Protein AF-A0A9N8WHH9-F1 (afdb_monomer)

Radius of gyration: 29.42 Å; Cα contacts (8 Å, |Δi|>4): 130; chains: 1; bounding box: 58×63×74 Å

Sequence (243 aa):
MDSSSSKRSYTIVFKLDIILYAENTSNYKALLFYKVAQKCIQKWKKQKNKFEAIRNDQSININQVHALSGRGRKAKYPELEEKLLAYVQNKQQEKNTVTTSMIERKAKEFGKNLNLEDTKFSRSWVEHFKKQHKLVEHTRTQVTQKLPEDMPLVIKDFLKILYKKTVNIEKKFILSFDETLMCLGYTASGDKLLPTMKSTYIPRVIQAMTNVFFKNKGVIFVDRYHSHVRDDVVKAFNMKGLD

Secondary structure (DSSP, 8-state):
-----------HHHHHHHHHHHHHS-HHHHHHHHT--HHHHHHHHHTHHHHHHHHT-TTS-GGG--S-TT-SPPPSSHHHHHHHHHHHHHHHHTT----HHHHHHHHHHHHHHTT-TT----HHHHHHHHHHTT---------PPPPPTTHHHHHHHHHHHHHHHHTTS-GGG-------PPEEEEEEETTEEEEEEE-SS-SSSGGG-SSS---S-PPPP--SS-----HHHHHHTTSS---

Foldseek 3Di:
DDDPPDPDFDFLVRLLVLLVVCVVPNLVVSCVVVVDDSVVNVVSNVCVVQSVVQVPDPVDPRRPHRDGPPPDDDDPCVVLLVVLVVVVVVCVVVVHQDDLVNSQVSSCVSCVVVVNNVDRCDSVVSVVSCVVVVPDRDDPDPDDPDDPPCVVVVVVVVVVVVCVVCVPPDPVLDDDDDDFDWDFDWDD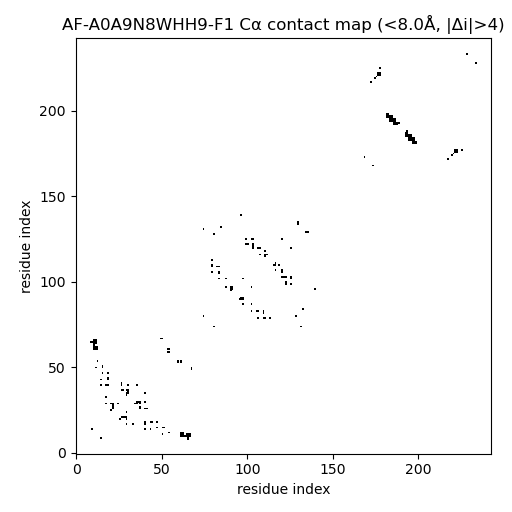DDPDTDTDTDGPDDDDDPVPPPDDDDDDDRDDDDDPDDDDDDVVNVVVVPPPDDD

Mean predicted aligned error: 17.47 Å

Nearest PDB structures (foldseek):
  1hlv-assembly1_A  TM=5.422E-01  e=1.003E-04  Homo sapiens

Structure (mmCIF, N/CA/C/O backbone):
data_AF-A0A9N8WHH9-F1
#
_entry.id   AF-A0A9N8WHH9-F1
#
loop_
_atom_site.group_PDB
_atom_site.id
_atom_site.type_symbol
_atom_site.label_atom_id
_atom_site.label_alt_id
_atom_site.label_comp_id
_atom_site.label_asym_id
_atom_site.label_entity_id
_atom_site.label_seq_id
_atom_site.pdbx_PDB_ins_code
_atom_site.Cartn_x
_atom_site.Cartn_y
_atom_site.Cartn_z
_atom_site.occupancy
_atom_site.B_iso_or_equiv
_atom_site.auth_seq_id
_atom_site.auth_comp_id
_atom_site.auth_asym_id
_atom_site.auth_atom_id
_atom_site.pdbx_PDB_model_num
ATOM 1 N N . MET A 1 1 ? -14.891 -23.814 27.646 1.00 34.59 1 MET A N 1
ATOM 2 C CA . MET A 1 1 ? -15.671 -23.561 26.419 1.00 34.59 1 MET A CA 1
ATOM 3 C C . MET A 1 1 ? -14.880 -22.617 25.541 1.00 34.59 1 MET A C 1
ATOM 5 O O . MET A 1 1 ? -14.373 -21.616 26.036 1.00 34.59 1 MET A O 1
ATOM 9 N N . ASP A 1 2 ? -14.683 -23.030 24.298 1.00 42.72 2 ASP A N 1
ATOM 10 C CA . ASP A 1 2 ? -13.685 -22.529 23.360 1.00 42.72 2 ASP A CA 1
ATOM 11 C C . ASP A 1 2 ? -13.753 -21.028 23.077 1.00 42.72 2 ASP A C 1
ATOM 13 O O . ASP A 1 2 ? -14.812 -20.484 22.781 1.00 42.72 2 ASP A O 1
ATOM 17 N N . SER A 1 3 ? -12.588 -20.380 23.015 1.00 47.06 3 SER A N 1
ATOM 18 C CA . SER A 1 3 ? -12.271 -19.597 21.818 1.00 47.06 3 SER A CA 1
ATOM 19 C C . SER A 1 3 ? -10.764 -19.375 21.735 1.00 47.06 3 SER A C 1
ATOM 21 O O . SER A 1 3 ? -10.171 -18.676 22.559 1.00 47.06 3 SER A O 1
ATOM 23 N N . SER A 1 4 ? -10.127 -19.930 20.707 1.00 52.44 4 SER A N 1
ATOM 24 C CA . SER A 1 4 ? -8.889 -19.344 20.212 1.00 52.44 4 SER A CA 1
ATOM 25 C C . SER A 1 4 ? -9.237 -17.915 19.774 1.00 52.44 4 SER A C 1
ATOM 27 O O . SER A 1 4 ? -10.011 -17.681 18.846 1.00 52.44 4 SER A O 1
ATOM 29 N N . SER A 1 5 ? -8.767 -16.926 20.536 1.00 58.22 5 SER A N 1
ATOM 30 C CA . SER A 1 5 ? -9.096 -15.512 20.330 1.00 58.22 5 SER A CA 1
ATOM 31 C C . SER A 1 5 ? -8.428 -14.996 19.047 1.00 58.22 5 SER A C 1
ATOM 33 O O . SER A 1 5 ? -7.402 -14.307 19.084 1.00 58.22 5 SER A O 1
ATOM 35 N N . SER A 1 6 ? -9.018 -15.301 17.892 1.00 64.94 6 SER A N 1
ATOM 36 C CA . SER A 1 6 ? -8.701 -14.636 16.633 1.00 64.94 6 SER A CA 1
ATOM 37 C C . SER A 1 6 ? -8.996 -13.143 16.781 1.00 64.94 6 SER A C 1
ATOM 39 O O . SER A 1 6 ? -10.127 -12.721 17.041 1.00 64.94 6 SER A O 1
ATOM 41 N N . LYS A 1 7 ? -7.952 -12.316 16.668 1.00 71.94 7 LYS A N 1
ATOM 42 C CA . LYS A 1 7 ? -8.088 -10.858 16.736 1.00 71.94 7 LYS A CA 1
ATOM 43 C C . LYS A 1 7 ? -8.874 -10.388 15.509 1.00 71.94 7 LYS A C 1
ATOM 45 O O . LYS A 1 7 ? -8.338 -10.375 14.406 1.00 71.94 7 LYS A O 1
ATOM 50 N N . ARG A 1 8 ? -10.121 -9.950 15.711 1.00 83.88 8 ARG A N 1
ATOM 51 C CA . ARG A 1 8 ? -10.958 -9.370 14.647 1.00 83.88 8 ARG A CA 1
ATOM 52 C C . ARG A 1 8 ? -10.351 -8.062 14.125 1.00 83.88 8 ARG A C 1
ATOM 54 O O . ARG A 1 8 ? -9.964 -7.189 14.909 1.00 83.88 8 ARG A O 1
ATOM 61 N N . SER A 1 9 ? -10.280 -7.917 12.804 1.00 86.25 9 SER A N 1
ATOM 6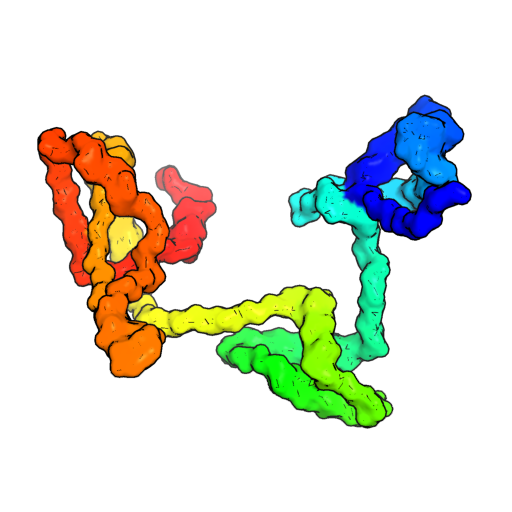2 C CA . SER A 1 9 ? -9.967 -6.659 12.125 1.00 86.25 9 SER A CA 1
ATOM 63 C C . SER A 1 9 ? -11.267 -5.968 11.703 1.00 86.25 9 SER A C 1
ATOM 65 O O . SER A 1 9 ? -12.222 -6.613 11.288 1.00 86.25 9 SER A O 1
ATOM 67 N N . TYR A 1 10 ? -11.309 -4.640 11.809 1.00 92.50 10 TYR A N 1
ATOM 68 C CA . TYR A 1 10 ? -12.490 -3.834 11.482 1.00 92.50 10 TYR A CA 1
ATOM 69 C C . TYR A 1 10 ? -12.105 -2.756 10.473 1.00 92.50 10 TYR A C 1
ATOM 71 O O . TYR A 1 10 ? -11.031 -2.154 10.617 1.00 92.50 10 TYR A O 1
ATOM 79 N N . THR A 1 11 ? -12.955 -2.523 9.474 1.00 94.12 11 THR A N 1
ATOM 80 C CA . THR A 1 11 ? -12.764 -1.466 8.470 1.00 94.12 11 THR A CA 1
ATOM 81 C C . THR A 1 11 ? -12.859 -0.085 9.117 1.00 94.12 11 THR A C 1
ATOM 83 O O . THR A 1 11 ? -13.404 0.068 10.212 1.00 94.12 11 THR A O 1
ATOM 86 N N . ILE A 1 12 ? -12.271 0.934 8.492 1.00 93.44 12 ILE A N 1
ATOM 87 C CA . ILE A 1 12 ? -12.332 2.309 9.000 1.00 93.44 12 ILE A CA 1
ATOM 88 C C . ILE A 1 12 ? -13.767 2.838 8.955 1.00 93.44 12 ILE A C 1
ATOM 90 O O . ILE A 1 12 ? -14.186 3.439 9.939 1.00 93.44 12 ILE A O 1
ATOM 94 N N . VAL A 1 13 ? -14.531 2.542 7.895 1.00 94.62 13 VAL A N 1
ATOM 95 C CA . VAL A 1 13 ? -15.957 2.914 7.794 1.00 94.62 13 VAL A CA 1
ATOM 96 C C . VAL A 1 13 ? -16.744 2.384 8.989 1.00 94.62 13 VAL A C 1
ATOM 98 O O . VAL A 1 13 ? -17.332 3.159 9.731 1.00 94.62 13 VAL A O 1
ATOM 101 N N . PHE A 1 14 ? -16.623 1.085 9.276 1.00 95.31 14 PHE A N 1
ATOM 102 C CA . PHE A 1 14 ? -17.302 0.467 10.415 1.00 95.31 14 PHE A CA 1
ATOM 103 C C . PHE A 1 14 ? -16.919 1.111 11.756 1.00 95.31 14 PHE A C 1
ATOM 105 O O . PHE A 1 14 ? -17.750 1.274 12.645 1.00 95.31 14 PHE A O 1
ATOM 112 N N . LYS A 1 15 ? -15.651 1.506 11.926 1.00 95.19 15 LYS A N 1
ATOM 113 C CA . LYS A 1 15 ? -15.222 2.225 13.136 1.00 95.19 15 LYS A CA 1
ATOM 114 C C . LYS A 1 15 ? -15.840 3.617 13.222 1.00 95.19 15 LYS A C 1
ATOM 116 O O . LYS A 1 15 ? -16.172 4.024 14.330 1.00 95.19 15 LYS A O 1
ATOM 121 N N . LEU A 1 16 ? -15.963 4.335 12.104 1.00 95.88 16 LEU A N 1
ATOM 122 C CA . LEU A 1 16 ? -16.607 5.649 12.051 1.00 95.88 16 LEU A CA 1
ATOM 123 C C . LEU A 1 16 ? -18.097 5.547 12.394 1.00 95.88 16 LEU A C 1
ATOM 125 O O . LEU A 1 16 ? -18.560 6.321 13.227 1.00 95.88 16 LEU A O 1
ATOM 129 N N . ASP A 1 17 ? -18.803 4.542 11.875 1.00 95.88 17 ASP A N 1
ATOM 130 C CA . ASP A 1 17 ? -20.218 4.298 12.196 1.00 95.88 17 ASP A CA 1
ATOM 131 C C . ASP A 1 17 ? -20.422 4.021 13.692 1.00 95.88 17 ASP A C 1
ATOM 133 O O . ASP A 1 17 ? -21.310 4.586 14.337 1.00 95.88 17 ASP A O 1
ATOM 137 N N . ILE A 1 18 ? -19.542 3.207 14.287 1.00 96.31 18 ILE A N 1
ATOM 138 C CA . ILE A 1 18 ? -19.547 2.955 15.734 1.00 96.31 18 ILE A CA 1
ATOM 139 C C . ILE A 1 18 ? -19.281 4.237 16.522 1.00 96.31 18 ILE A C 1
ATOM 141 O O . ILE A 1 18 ? -19.925 4.462 17.548 1.00 96.31 18 ILE A O 1
ATOM 145 N N . ILE A 1 19 ? -18.317 5.055 16.086 1.00 96.19 19 ILE A N 1
ATOM 146 C CA . ILE A 1 19 ? -18.003 6.329 16.742 1.00 96.19 19 ILE A CA 1
ATOM 147 C C . ILE A 1 19 ? -19.226 7.246 16.701 1.00 96.19 19 ILE A C 1
ATOM 149 O O . ILE A 1 19 ? -19.605 7.756 17.753 1.00 96.19 19 ILE A O 1
ATOM 153 N N . LEU A 1 20 ? -19.866 7.395 15.538 1.00 96.62 20 LEU A N 1
ATOM 154 C CA . LEU A 1 20 ? -21.066 8.211 15.357 1.00 96.62 20 LEU A CA 1
ATOM 155 C C . LEU A 1 20 ? -22.204 7.738 16.272 1.00 96.62 20 LEU A C 1
ATOM 157 O O . LEU A 1 20 ? -22.787 8.526 17.014 1.00 96.62 20 LEU A O 1
ATOM 161 N N . TYR A 1 21 ? -22.468 6.429 16.305 1.00 96.94 21 TYR A N 1
ATOM 162 C CA . TYR A 1 21 ? -23.480 5.858 17.194 1.00 96.94 21 TYR A CA 1
ATOM 163 C C . TYR A 1 21 ? -23.150 6.077 18.680 1.00 96.94 21 TYR A C 1
ATOM 165 O O . TYR A 1 21 ? -24.033 6.393 19.480 1.00 96.94 21 TYR A O 1
ATOM 173 N N . ALA A 1 22 ? -21.880 5.930 19.069 1.00 95.56 22 ALA A N 1
ATOM 174 C CA . ALA A 1 22 ? -21.426 6.133 20.444 1.00 95.56 22 ALA A CA 1
ATOM 175 C C . ALA A 1 22 ? -21.440 7.608 20.878 1.00 95.56 22 ALA A C 1
ATOM 177 O O . ALA A 1 22 ? -21.529 7.877 22.075 1.00 95.56 22 ALA A O 1
ATOM 178 N N . GLU A 1 23 ? -21.307 8.549 19.941 1.00 94.75 23 GLU A N 1
ATOM 179 C CA . GLU A 1 23 ? -21.456 9.991 20.177 1.00 94.75 23 GLU A CA 1
ATOM 180 C C . GLU A 1 23 ? -22.922 10.389 20.362 1.00 94.75 23 GLU A C 1
ATOM 182 O O . GLU A 1 23 ? -23.213 11.168 21.262 1.00 94.75 23 GLU A O 1
ATOM 187 N N . ASN A 1 24 ? -23.839 9.788 19.598 1.00 95.44 24 ASN A N 1
ATOM 188 C CA . ASN A 1 24 ? -25.279 10.045 19.716 1.00 95.44 24 ASN A CA 1
ATOM 189 C C . ASN A 1 24 ? -25.928 9.372 20.934 1.00 95.44 24 ASN A C 1
ATOM 191 O O . ASN A 1 24 ? -26.996 9.782 21.379 1.00 95.44 24 ASN A O 1
ATOM 195 N N . THR A 1 25 ? -25.328 8.295 21.449 1.00 94.50 25 THR A N 1
ATOM 196 C CA . THR A 1 25 ? -25.899 7.507 22.548 1.00 94.50 25 THR A CA 1
ATOM 197 C C . THR A 1 25 ? -24.935 7.406 23.732 1.00 94.50 25 THR A C 1
ATOM 199 O O . THR A 1 25 ? -24.877 8.284 24.583 1.00 94.50 25 THR A O 1
ATOM 202 N N . SER A 1 26 ? -24.201 6.301 23.841 1.00 94.38 26 SER A N 1
ATOM 203 C CA . SER A 1 26 ? -23.178 6.058 24.852 1.00 94.38 26 SER A CA 1
ATOM 204 C C . SER A 1 26 ? -22.258 4.933 24.387 1.00 94.38 26 SER A C 1
ATOM 206 O O . SER A 1 26 ? -22.670 4.016 23.672 1.00 94.38 26 SER A O 1
ATOM 208 N N . ASN A 1 27 ? -21.016 4.942 24.872 1.00 92.50 27 ASN A N 1
ATOM 209 C CA . ASN A 1 27 ? -20.037 3.889 24.599 1.00 92.50 27 ASN A CA 1
ATOM 210 C C . ASN A 1 27 ? -20.534 2.495 25.027 1.00 92.50 27 ASN A C 1
ATOM 212 O O . ASN A 1 27 ? -20.193 1.502 24.388 1.00 92.50 27 ASN A O 1
ATOM 216 N N . TYR A 1 28 ? -21.322 2.411 26.106 1.00 93.94 28 TYR A 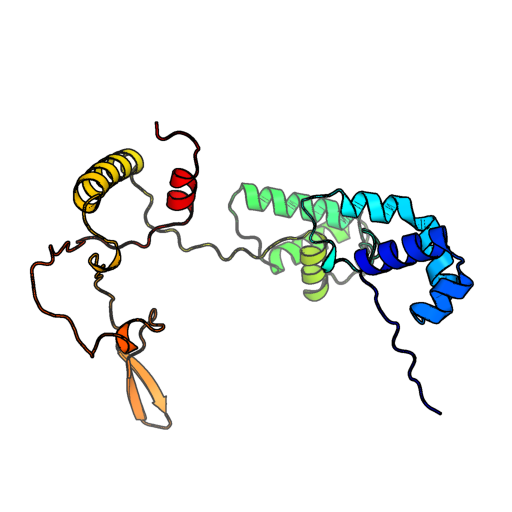N 1
ATOM 217 C CA . TYR A 1 28 ? -21.867 1.140 26.590 1.00 93.94 28 TYR A CA 1
ATOM 218 C C . TYR A 1 28 ? -22.968 0.606 25.662 1.00 93.94 28 TYR A C 1
ATOM 220 O O . TYR A 1 28 ? -22.942 -0.560 25.276 1.00 93.94 28 TYR A O 1
ATOM 228 N N . LYS A 1 29 ? -23.880 1.477 25.210 1.00 95.00 29 LYS A N 1
ATOM 229 C CA . LYS A 1 29 ? -24.908 1.113 24.221 1.00 95.00 29 LYS A CA 1
ATOM 230 C C . LYS A 1 29 ? -24.277 0.658 22.902 1.00 95.00 29 LYS A C 1
ATOM 232 O O . LYS A 1 29 ? -24.728 -0.319 22.313 1.00 95.00 29 LYS A O 1
ATOM 237 N N . ALA A 1 30 ? -23.204 1.321 22.468 1.00 94.44 30 ALA A N 1
ATOM 238 C CA . ALA A 1 30 ? -22.445 0.933 21.280 1.00 94.44 30 ALA A CA 1
ATOM 239 C C . ALA A 1 30 ? -21.792 -0.452 21.422 1.00 94.44 30 ALA A C 1
ATOM 241 O O . ALA A 1 30 ? -21.808 -1.235 20.474 1.00 94.44 30 ALA A O 1
ATOM 242 N N . LEU A 1 31 ? -21.267 -0.784 22.607 1.00 94.31 31 LEU A N 1
ATOM 243 C CA . LEU A 1 31 ? -20.755 -2.126 22.902 1.00 94.31 31 LEU A CA 1
ATOM 244 C C . LEU A 1 31 ? -21.843 -3.188 22.746 1.00 94.31 31 LEU A C 1
ATOM 246 O O . LEU A 1 31 ? -21.590 -4.204 22.104 1.00 94.31 31 LEU A O 1
ATOM 250 N N . LEU A 1 32 ? -23.029 -2.959 23.318 1.00 94.56 32 LEU A N 1
ATOM 251 C CA . LEU A 1 32 ? -24.126 -3.929 23.268 1.00 94.56 32 LEU A CA 1
ATOM 252 C C . LEU A 1 32 ? -24.627 -4.140 21.834 1.00 94.56 32 LEU A C 1
ATOM 254 O O . LEU A 1 32 ? -24.811 -5.279 21.414 1.00 94.56 32 LEU A O 1
ATOM 258 N N . PHE A 1 33 ? -24.785 -3.052 21.075 1.00 94.25 33 PHE A N 1
ATOM 259 C CA . PHE A 1 33 ? -25.295 -3.098 19.705 1.00 94.25 33 PHE A CA 1
ATOM 260 C C . PHE A 1 33 ? -24.297 -3.738 18.728 1.00 94.25 33 PHE A C 1
ATOM 262 O O . PHE A 1 33 ? -24.626 -4.697 18.034 1.00 94.25 33 PHE A O 1
ATOM 269 N N . TYR A 1 34 ? -23.050 -3.254 18.705 1.00 92.62 34 TYR A N 1
ATOM 270 C CA . TYR A 1 34 ? -22.037 -3.705 17.742 1.00 92.62 34 TYR A CA 1
ATOM 271 C C . TYR A 1 34 ? -21.228 -4.920 18.208 1.00 92.62 34 TYR A C 1
ATOM 273 O O . TYR A 1 34 ? -20.423 -5.450 17.442 1.00 92.62 34 TYR A O 1
ATOM 281 N N . LYS A 1 35 ? -21.402 -5.364 19.460 1.00 93.75 35 LYS A N 1
ATOM 282 C CA . LYS A 1 35 ? -20.640 -6.468 20.074 1.00 93.75 35 LYS A CA 1
ATOM 283 C C . LYS A 1 35 ? -19.120 -6.248 20.003 1.00 93.75 35 LYS A C 1
ATOM 285 O O . LYS A 1 35 ? -18.343 -7.181 19.790 1.00 93.75 35 LYS A O 1
ATOM 290 N N . VAL A 1 36 ? -18.688 -4.997 20.182 1.00 92.62 36 VAL A N 1
ATOM 291 C CA . VAL A 1 36 ? -17.275 -4.586 20.209 1.00 92.62 36 VAL A CA 1
ATOM 292 C C . VAL A 1 36 ? -16.893 -4.147 21.619 1.00 92.62 36 VAL A C 1
ATOM 294 O O . VAL A 1 36 ? -17.614 -3.396 22.269 1.00 92.62 36 VAL A O 1
ATOM 297 N N . ALA A 1 37 ? -15.719 -4.575 22.090 1.00 92.19 37 ALA A N 1
ATOM 298 C CA . ALA A 1 37 ? -15.221 -4.202 23.409 1.00 92.19 37 ALA A CA 1
ATOM 299 C C . ALA A 1 37 ? -15.111 -2.674 23.573 1.00 92.19 37 ALA A C 1
ATOM 301 O O . ALA A 1 37 ? -14.537 -1.978 22.732 1.00 92.19 37 ALA A O 1
ATOM 302 N N . GLN A 1 38 ? -15.570 -2.156 24.712 1.00 92.31 38 GLN A N 1
ATOM 303 C CA . GLN A 1 38 ? -15.651 -0.718 24.993 1.00 92.31 38 GLN A CA 1
ATOM 304 C C . GLN A 1 38 ? -14.281 -0.031 24.892 1.00 92.31 38 GLN A C 1
ATOM 306 O O . GLN A 1 38 ? -14.179 1.089 24.394 1.00 92.31 38 GLN A O 1
ATOM 311 N N . LYS A 1 39 ? -13.206 -0.730 25.288 1.00 93.19 39 LYS A N 1
ATOM 312 C CA . LYS A 1 39 ? -11.819 -0.252 25.154 1.00 93.19 39 LYS A CA 1
ATOM 313 C C . LYS A 1 39 ? -11.438 0.041 23.695 1.00 93.19 39 LYS A C 1
ATOM 315 O O . LYS A 1 39 ? -10.713 1.001 23.434 1.00 93.19 39 LYS A O 1
ATOM 320 N N . CYS A 1 40 ? -11.927 -0.748 22.732 1.00 92.88 40 CYS A N 1
ATOM 321 C CA . CYS A 1 40 ? -11.708 -0.491 21.306 1.00 92.88 40 CYS A CA 1
ATOM 322 C C . CYS A 1 40 ? -12.433 0.780 20.861 1.00 92.88 40 CYS A C 1
ATOM 324 O O . CYS A 1 40 ? -11.812 1.626 20.225 1.00 92.88 40 CYS A O 1
ATOM 326 N N . ILE A 1 41 ? -13.696 0.940 21.266 1.00 94.44 41 ILE A N 1
ATOM 327 C CA . ILE A 1 41 ? -14.525 2.111 20.949 1.00 94.44 41 ILE A CA 1
ATOM 328 C C . ILE A 1 41 ? -13.861 3.388 21.477 1.00 94.44 41 ILE A C 1
ATOM 330 O O . ILE A 1 41 ? -13.626 4.324 20.717 1.00 94.44 41 ILE A O 1
ATOM 334 N N . GLN A 1 42 ? -13.447 3.402 22.748 1.00 94.69 42 GLN A N 1
ATOM 335 C CA . GLN A 1 42 ? -12.728 4.534 23.346 1.00 94.69 42 GLN A CA 1
ATOM 336 C C . GLN A 1 42 ? -11.433 4.866 22.593 1.00 94.69 42 GLN A C 1
ATOM 338 O O . GLN A 1 42 ? -11.150 6.033 22.318 1.00 94.69 42 GLN A O 1
ATOM 343 N N . LYS A 1 43 ? -10.642 3.847 22.229 1.00 94.38 43 LYS A N 1
ATOM 344 C CA . LYS A 1 43 ? -9.413 4.036 21.448 1.00 94.38 43 LYS A CA 1
ATOM 345 C C . LYS A 1 43 ? -9.703 4.623 20.066 1.00 94.38 43 LYS A C 1
ATOM 347 O O . LYS A 1 43 ? -8.961 5.493 19.620 1.00 94.38 43 LYS A O 1
ATOM 352 N N . TRP A 1 44 ? -10.753 4.160 19.395 1.00 95.12 44 TRP A N 1
ATOM 353 C CA . TRP A 1 44 ? -11.138 4.662 18.078 1.00 95.12 44 TRP A CA 1
ATOM 354 C C . TRP A 1 44 ? -11.670 6.090 18.140 1.00 95.12 44 TRP A C 1
ATOM 356 O O . TRP A 1 44 ? -11.271 6.886 17.298 1.00 95.12 44 TRP A O 1
ATOM 366 N N . LYS A 1 45 ? -12.430 6.461 19.179 1.00 95.06 45 LYS A N 1
ATOM 367 C CA . LYS A 1 45 ? -12.834 7.860 19.413 1.00 95.06 45 LYS A CA 1
ATOM 368 C C . LYS A 1 45 ? -11.626 8.797 19.500 1.00 95.06 45 LYS A C 1
ATOM 370 O O . LYS A 1 45 ? -11.608 9.825 18.835 1.00 95.06 45 LYS A O 1
ATOM 375 N N . LYS A 1 46 ? -10.558 8.407 20.211 1.00 94.75 46 LYS A N 1
ATOM 376 C CA . LYS A 1 46 ? -9.296 9.183 20.253 1.00 94.75 46 LYS A CA 1
ATOM 377 C C . LYS A 1 46 ? -8.612 9.317 18.884 1.00 94.75 46 LYS A C 1
ATOM 379 O O . LYS A 1 46 ? -7.794 10.206 18.687 1.00 94.75 46 LYS A O 1
ATOM 384 N N . GLN A 1 47 ? -8.900 8.411 17.951 1.00 93.81 47 GLN A N 1
ATOM 385 C CA . GLN A 1 47 ? -8.329 8.377 16.603 1.00 93.81 47 GLN A CA 1
ATOM 386 C C . GLN A 1 47 ? -9.287 8.923 15.530 1.00 93.81 47 GLN A C 1
ATOM 388 O O . GLN A 1 47 ? -8.925 8.876 14.355 1.00 93.81 47 GLN A O 1
ATOM 393 N N . LYS A 1 48 ? -10.457 9.464 15.910 1.00 94.38 48 LYS A N 1
ATOM 394 C CA . LYS A 1 48 ? -11.515 9.929 14.995 1.00 94.38 48 LYS A CA 1
ATOM 395 C C . LYS A 1 48 ? -10.978 10.831 13.884 1.00 94.38 48 LYS A C 1
ATOM 397 O O . LYS A 1 48 ? -11.162 10.517 12.716 1.00 94.38 48 LYS A O 1
ATOM 402 N N . ASN A 1 49 ? -10.204 11.857 14.238 1.00 93.69 49 ASN A N 1
ATOM 403 C CA . ASN A 1 49 ? -9.640 12.811 13.272 1.00 93.69 49 ASN A CA 1
ATOM 404 C C . ASN A 1 49 ? -8.789 12.124 12.189 1.00 93.69 49 ASN A C 1
ATOM 406 O O . ASN A 1 49 ? -8.815 12.521 11.030 1.00 93.69 49 ASN A O 1
ATOM 410 N N . LYS A 1 50 ? -8.058 11.058 12.545 1.00 93.19 50 LYS A N 1
ATOM 411 C CA . LYS A 1 50 ? -7.237 10.295 11.591 1.00 93.19 50 LYS A CA 1
ATOM 412 C C . LYS A 1 50 ? -8.087 9.426 10.666 1.00 93.19 50 LYS A C 1
ATOM 414 O O . LYS A 1 50 ? -7.686 9.186 9.535 1.00 93.19 50 LYS A O 1
ATOM 419 N N . PHE A 1 51 ? -9.226 8.928 11.145 1.00 93.44 51 PHE A N 1
ATOM 420 C CA . PHE A 1 51 ? -10.168 8.177 10.316 1.00 93.44 51 PHE A CA 1
ATOM 421 C C . PHE A 1 51 ? -10.913 9.091 9.341 1.00 93.44 51 PHE A C 1
ATOM 423 O O . PHE A 1 51 ? -11.025 8.734 8.174 1.00 93.44 51 PHE A O 1
ATOM 430 N N . GLU A 1 52 ? -11.335 10.278 9.783 1.00 92.56 52 GLU A N 1
ATOM 431 C CA . GLU A 1 52 ? -11.975 11.273 8.907 1.00 92.56 52 GLU A CA 1
ATOM 432 C C . GLU A 1 52 ? -11.013 11.795 7.833 1.00 92.56 52 GLU A C 1
ATOM 434 O O . GLU A 1 52 ? -11.390 11.905 6.672 1.00 92.56 52 GLU A O 1
ATOM 439 N N . ALA A 1 53 ? -9.736 12.013 8.169 1.00 91.12 53 ALA A N 1
ATOM 440 C CA . ALA A 1 53 ? -8.726 12.374 7.171 1.00 91.12 53 ALA A CA 1
ATOM 441 C C . ALA A 1 53 ? -8.604 11.325 6.047 1.00 91.12 53 ALA A C 1
ATOM 443 O O . ALA A 1 53 ? -8.464 11.689 4.887 1.00 91.12 53 ALA A O 1
ATOM 444 N N . ILE A 1 54 ? -8.705 10.030 6.377 1.00 89.69 54 ILE A N 1
ATOM 445 C CA . ILE A 1 54 ? -8.683 8.939 5.385 1.00 89.69 54 ILE A CA 1
ATOM 446 C C . ILE A 1 54 ? -9.993 8.883 4.591 1.00 89.69 54 ILE A C 1
ATOM 448 O O . ILE A 1 54 ? -9.973 8.545 3.414 1.00 89.69 54 ILE A O 1
ATOM 452 N N . ARG A 1 55 ? -11.130 9.209 5.214 1.00 89.00 55 ARG A N 1
ATOM 453 C CA . ARG A 1 55 ? -12.433 9.275 4.535 1.00 89.00 55 ARG A CA 1
ATOM 454 C C . ARG A 1 55 ? -12.487 10.374 3.482 1.00 89.00 55 ARG A C 1
ATOM 456 O O . ARG A 1 55 ? -13.119 10.180 2.450 1.00 89.00 55 ARG A O 1
ATOM 463 N N . ASN A 1 56 ? -11.827 11.496 3.745 1.00 89.06 56 ASN A N 1
ATOM 464 C CA . ASN A 1 56 ? -11.797 12.637 2.836 1.00 89.06 56 ASN A CA 1
ATOM 465 C C . ASN A 1 56 ? -10.820 12.449 1.662 1.00 89.06 56 ASN A C 1
ATOM 467 O O . ASN A 1 56 ? -10.874 13.211 0.699 1.00 89.06 56 ASN A O 1
ATOM 471 N N . ASP A 1 57 ? -9.941 11.445 1.716 1.00 87.19 57 ASP A N 1
ATOM 472 C CA . ASP A 1 57 ? -9.004 11.134 0.639 1.00 87.19 57 ASP A CA 1
ATOM 473 C C . ASP A 1 57 ? -9.689 10.313 -0.467 1.00 87.19 57 ASP A C 1
ATOM 475 O O . ASP A 1 57 ? -9.948 9.117 -0.320 1.00 87.19 57 ASP A O 1
ATOM 479 N N . GLN A 1 58 ? -9.961 10.960 -1.605 1.00 82.38 58 GLN A N 1
ATOM 480 C CA . GLN A 1 58 ? -10.622 10.347 -2.766 1.00 82.38 58 GLN A CA 1
ATOM 481 C C . GLN A 1 58 ? -9.787 9.248 -3.442 1.00 82.38 58 GLN A C 1
ATOM 483 O O . GLN A 1 58 ? -10.330 8.447 -4.201 1.00 82.38 58 GLN A O 1
ATOM 488 N N . SER A 1 59 ? -8.476 9.189 -3.183 1.00 83.25 59 SER A N 1
ATOM 489 C CA . SER A 1 59 ? -7.592 8.185 -3.783 1.00 83.25 59 SER A CA 1
ATOM 490 C C . SER A 1 59 ? -7.684 6.811 -3.107 1.00 83.25 59 SER A C 1
ATOM 492 O O . SER A 1 59 ? -7.194 5.816 -3.649 1.00 83.25 59 SER A O 1
ATOM 494 N N . ILE A 1 60 ? -8.314 6.729 -1.929 1.00 83.38 60 ILE A N 1
ATOM 495 C CA . ILE A 1 60 ? -8.323 5.532 -1.088 1.00 83.38 60 ILE A CA 1
ATOM 496 C C . ILE A 1 60 ? -9.716 4.900 -1.067 1.00 83.38 60 ILE A C 1
ATOM 498 O O . ILE A 1 60 ? -10.705 5.512 -0.670 1.00 83.38 60 ILE A O 1
ATOM 502 N N . ASN A 1 61 ? -9.796 3.603 -1.377 1.00 86.44 61 ASN A N 1
ATOM 503 C CA . ASN A 1 61 ? -11.012 2.829 -1.134 1.00 86.44 61 ASN A CA 1
ATOM 504 C C . ASN A 1 61 ? -11.159 2.518 0.366 1.00 86.44 61 ASN A C 1
ATOM 506 O O . ASN A 1 61 ? -10.685 1.490 0.858 1.00 86.44 61 ASN A O 1
ATOM 510 N N . ILE A 1 62 ? -11.832 3.409 1.100 1.00 86.44 62 ILE A N 1
ATOM 511 C CA . ILE A 1 62 ? -12.010 3.323 2.558 1.00 86.44 62 ILE A CA 1
ATOM 512 C C . ILE A 1 62 ? -12.659 2.007 3.031 1.00 86.44 62 ILE A C 1
ATOM 514 O O . ILE A 1 62 ? -12.364 1.542 4.137 1.00 86.44 62 ILE A O 1
ATOM 518 N N . ASN A 1 63 ? -13.472 1.354 2.191 1.00 87.38 63 ASN A N 1
ATOM 519 C CA . ASN A 1 63 ? -14.131 0.088 2.528 1.00 87.38 63 ASN A CA 1
ATOM 520 C C . ASN A 1 63 ? -13.135 -1.064 2.724 1.00 87.38 63 ASN A C 1
ATOM 522 O O . ASN A 1 63 ? -13.433 -2.014 3.441 1.00 87.38 63 ASN A O 1
ATOM 526 N N . GLN A 1 64 ? -11.941 -0.970 2.134 1.00 86.94 64 GLN A N 1
ATOM 527 C CA . GLN A 1 64 ? -10.893 -1.990 2.236 1.00 86.94 64 GLN A CA 1
ATOM 528 C C . GLN A 1 64 ? -9.822 -1.650 3.283 1.00 86.94 64 GLN A C 1
ATOM 530 O O . GLN A 1 64 ? -8.921 -2.449 3.550 1.00 86.94 64 GLN A O 1
ATOM 535 N N . VAL A 1 65 ? -9.889 -0.472 3.911 1.00 89.12 65 VAL A N 1
ATOM 536 C CA . VAL A 1 65 ? -8.869 -0.042 4.871 1.00 89.12 65 VAL A CA 1
ATOM 537 C C . VAL A 1 65 ? -9.253 -0.473 6.281 1.00 89.12 65 VAL A C 1
ATOM 539 O O . VAL A 1 65 ? -10.251 -0.027 6.838 1.00 89.12 65 VAL A O 1
ATOM 542 N N . HIS A 1 66 ? -8.416 -1.302 6.910 1.00 89.56 66 HIS A N 1
ATOM 543 C CA . HIS A 1 66 ? -8.631 -1.787 8.283 1.00 89.56 66 HIS A CA 1
ATOM 544 C C . HIS A 1 66 ? -7.733 -1.118 9.336 1.00 89.56 66 HIS A C 1
ATOM 546 O O . HIS A 1 66 ? -7.939 -1.298 10.544 1.00 89.56 66 HIS A O 1
ATOM 552 N N . ALA A 1 67 ? -6.723 -0.349 8.932 1.00 85.00 67 ALA A N 1
ATOM 553 C CA . ALA A 1 67 ? -5.751 0.256 9.838 1.00 85.00 67 ALA A CA 1
ATOM 554 C C . ALA A 1 67 ? -5.284 1.625 9.341 1.00 85.00 67 ALA A C 1
ATOM 556 O O . ALA A 1 67 ? -5.277 1.889 8.146 1.00 85.00 67 ALA A O 1
ATOM 557 N N . LEU A 1 68 ? -4.861 2.472 10.282 1.00 85.00 68 LEU A N 1
ATOM 558 C CA . LEU A 1 68 ? -4.165 3.715 9.963 1.00 85.00 68 LEU A CA 1
ATOM 559 C C . LEU A 1 68 ? -2.823 3.409 9.281 1.00 85.00 68 LEU A C 1
ATOM 561 O O . LEU A 1 68 ? -2.186 2.394 9.592 1.00 85.00 68 LEU A O 1
ATOM 565 N N . SER A 1 69 ? -2.388 4.315 8.405 1.00 75.31 69 SER A N 1
ATOM 566 C CA . SER A 1 69 ? -1.067 4.246 7.777 1.00 75.31 69 SER A CA 1
ATOM 567 C C . SER A 1 69 ? 0.054 4.199 8.830 1.00 75.31 69 SER A C 1
ATOM 569 O O . SER A 1 69 ? -0.090 4.723 9.937 1.00 75.31 69 SER A O 1
ATOM 571 N N . GLY A 1 70 ? 1.156 3.515 8.509 1.00 71.81 70 GLY A N 1
ATOM 572 C CA . GLY A 1 70 ? 2.333 3.404 9.383 1.00 71.81 70 GLY A CA 1
ATOM 573 C C . GLY A 1 70 ? 2.257 2.343 10.490 1.00 71.81 70 GLY A C 1
ATOM 574 O O . GLY A 1 70 ? 3.184 2.227 11.286 1.00 71.81 70 GLY A O 1
ATOM 575 N N . ARG A 1 71 ? 1.192 1.529 10.551 1.00 71.94 71 ARG A N 1
ATOM 576 C CA . ARG A 1 71 ? 1.080 0.410 11.514 1.00 71.94 71 ARG A CA 1
ATOM 577 C C . ARG A 1 71 ? 1.896 -0.837 11.116 1.00 71.94 71 ARG A C 1
ATOM 579 O O . ARG A 1 71 ? 1.965 -1.794 11.885 1.00 71.94 71 ARG A O 1
ATOM 586 N N . GLY A 1 72 ? 2.476 -0.844 9.917 1.00 75.81 72 GLY A N 1
ATOM 587 C CA . GLY A 1 72 ? 3.324 -1.931 9.428 1.00 75.81 72 GLY A CA 1
ATOM 588 C C . GLY A 1 72 ? 4.649 -2.048 10.186 1.00 75.81 72 GLY A C 1
ATOM 589 O O . GLY A 1 72 ? 5.044 -1.158 10.939 1.00 75.81 72 GLY A O 1
ATOM 590 N N . ARG A 1 73 ? 5.352 -3.165 9.972 1.00 80.44 73 ARG A N 1
ATOM 591 C CA . ARG A 1 73 ? 6.724 -3.337 10.462 1.00 80.44 73 ARG A CA 1
ATOM 592 C C . ARG A 1 73 ? 7.622 -2.315 9.760 1.00 80.44 73 ARG A C 1
ATOM 594 O O . ARG A 1 73 ? 7.627 -2.265 8.535 1.00 80.44 73 ARG A O 1
ATOM 601 N N . LYS A 1 74 ? 8.351 -1.511 10.537 1.00 81.75 74 LYS A N 1
ATOM 602 C CA . LYS A 1 74 ? 9.325 -0.550 10.004 1.00 81.75 74 LYS A CA 1
ATOM 603 C C . LYS A 1 74 ? 10.514 -1.279 9.367 1.00 81.75 74 LYS A C 1
ATOM 605 O O . LYS A 1 74 ? 10.838 -2.398 9.781 1.00 81.75 74 LYS A O 1
ATOM 610 N N . ALA A 1 75 ? 11.152 -0.624 8.398 1.00 83.50 75 ALA A N 1
ATOM 611 C CA . ALA A 1 75 ? 12.423 -1.047 7.821 1.00 83.50 75 ALA A CA 1
ATOM 612 C C . ALA A 1 75 ? 13.450 -1.313 8.930 1.00 83.50 75 ALA A C 1
ATOM 614 O O . ALA A 1 75 ? 13.552 -0.544 9.889 1.00 83.50 75 ALA A O 1
ATOM 615 N N . LYS A 1 76 ? 14.196 -2.418 8.816 1.00 84.31 76 LYS A N 1
ATOM 616 C CA . LYS A 1 76 ? 15.241 -2.763 9.796 1.00 84.31 76 LYS A CA 1
ATOM 617 C C . LYS A 1 76 ? 16.464 -1.852 9.638 1.00 84.31 76 LYS A C 1
ATOM 619 O O . LYS A 1 76 ? 17.123 -1.562 10.628 1.00 84.31 76 LYS A O 1
ATOM 624 N N . TYR A 1 77 ? 16.723 -1.404 8.409 1.00 87.62 77 TYR A N 1
ATOM 625 C CA . TYR A 1 77 ? 17.870 -0.577 8.037 1.00 87.62 77 TYR A CA 1
ATOM 626 C C . TYR A 1 77 ? 17.400 0.594 7.159 1.00 87.62 77 TYR A C 1
ATOM 628 O O . TYR A 1 77 ? 17.580 0.549 5.944 1.00 87.62 77 TYR A O 1
ATOM 636 N N . PRO A 1 78 ? 16.744 1.617 7.739 1.00 88.19 78 PRO A N 1
ATOM 637 C CA . PRO A 1 78 ? 16.129 2.695 6.963 1.00 88.19 78 PRO A CA 1
ATOM 638 C C . PRO A 1 78 ? 17.141 3.456 6.093 1.00 88.19 78 PRO A C 1
ATOM 640 O O . PRO A 1 78 ? 16.879 3.659 4.914 1.00 88.19 78 PRO A O 1
ATOM 643 N N . GLU A 1 79 ? 18.321 3.781 6.629 1.00 90.44 79 GLU A N 1
ATOM 644 C CA . GLU A 1 79 ? 19.374 4.502 5.891 1.00 90.44 79 GLU A CA 1
ATOM 645 C C . GLU A 1 79 ? 19.918 3.705 4.695 1.00 90.44 79 GLU A C 1
ATOM 647 O O . GLU A 1 79 ? 20.205 4.256 3.632 1.00 90.44 79 GLU A O 1
ATOM 652 N N . LEU A 1 80 ? 20.052 2.383 4.851 1.00 91.75 80 LEU A N 1
ATOM 653 C CA . LEU A 1 80 ? 20.494 1.500 3.773 1.00 91.75 80 LEU A CA 1
ATOM 654 C C . LEU A 1 80 ? 19.416 1.367 2.696 1.00 91.75 80 LEU A C 1
ATOM 656 O O . LEU A 1 80 ? 19.727 1.412 1.507 1.00 91.75 80 LEU A O 1
ATOM 660 N N . GLU A 1 81 ? 18.157 1.201 3.107 1.00 92.62 81 GLU A N 1
ATOM 661 C CA . GLU A 1 81 ? 17.033 1.090 2.181 1.00 92.62 81 GLU A CA 1
ATOM 662 C C . GLU A 1 81 ? 16.826 2.377 1.372 1.00 92.62 81 GLU A C 1
ATOM 664 O O . GLU A 1 81 ? 16.536 2.288 0.183 1.00 92.62 81 GLU A O 1
ATOM 669 N N . GLU A 1 82 ? 17.044 3.555 1.960 1.00 92.75 82 GLU A N 1
ATOM 670 C CA . GLU A 1 82 ? 16.966 4.841 1.256 1.00 92.75 82 GLU A CA 1
ATOM 671 C C . GLU A 1 82 ? 18.030 4.962 0.153 1.00 92.75 82 GLU A C 1
ATOM 673 O O . GLU A 1 82 ? 17.706 5.248 -1.003 1.00 92.75 82 GLU A O 1
ATOM 678 N N . LYS A 1 83 ? 19.295 4.643 0.464 1.00 93.62 83 LYS A N 1
ATOM 679 C CA . LYS A 1 83 ? 20.380 4.615 -0.537 1.00 93.62 83 LYS A CA 1
ATOM 680 C C . LYS A 1 83 ? 20.110 3.593 -1.642 1.00 93.62 83 LYS A C 1
ATOM 682 O O . LYS A 1 83 ? 20.373 3.846 -2.820 1.00 93.62 83 LYS A O 1
ATOM 687 N N . LEU A 1 84 ? 19.577 2.430 -1.272 1.00 94.06 84 LEU A N 1
ATOM 688 C CA . LEU A 1 84 ? 19.234 1.371 -2.217 1.00 94.06 84 LEU A CA 1
ATOM 689 C C . LEU A 1 84 ? 18.067 1.773 -3.125 1.00 94.06 84 LEU A C 1
ATOM 691 O O . LEU A 1 84 ? 18.103 1.485 -4.321 1.00 94.06 84 LEU A O 1
ATOM 695 N N . LEU A 1 85 ? 17.066 2.471 -2.588 1.00 93.69 85 LEU A N 1
ATOM 696 C CA . LEU A 1 85 ? 15.945 2.999 -3.357 1.00 93.69 85 LEU A CA 1
ATOM 697 C C . LEU A 1 85 ? 16.421 4.010 -4.405 1.00 93.69 85 LEU A C 1
ATOM 699 O O . LEU A 1 85 ? 16.062 3.872 -5.575 1.00 93.69 85 LEU A O 1
ATOM 703 N N . ALA A 1 86 ? 17.282 4.953 -4.014 1.00 93.50 86 ALA A N 1
ATOM 704 C CA . ALA A 1 86 ? 17.868 5.926 -4.935 1.00 93.50 86 ALA A CA 1
ATOM 705 C C . ALA A 1 86 ? 18.638 5.237 -6.079 1.00 93.50 86 ALA A C 1
ATOM 707 O O . ALA A 1 86 ? 18.487 5.592 -7.248 1.00 93.50 86 ALA A O 1
ATOM 708 N N . TYR A 1 87 ? 19.403 4.182 -5.773 1.00 93.31 87 TYR A N 1
ATOM 709 C CA . TYR A 1 87 ? 20.083 3.380 -6.793 1.00 93.31 87 TYR A CA 1
ATOM 710 C C . TYR A 1 87 ? 19.108 2.732 -7.791 1.00 93.31 87 TYR A C 1
ATOM 712 O O . TYR A 1 87 ? 19.345 2.771 -9.002 1.00 93.31 87 TYR A O 1
ATOM 720 N N . VAL A 1 88 ? 18.011 2.141 -7.304 1.00 92.00 88 VAL A N 1
ATOM 721 C CA . VAL A 1 88 ? 17.000 1.513 -8.170 1.00 92.00 88 VAL A CA 1
ATOM 722 C C . VAL A 1 88 ? 16.327 2.555 -9.064 1.00 92.00 88 VAL A C 1
ATOM 724 O O . VAL A 1 88 ? 16.176 2.310 -10.260 1.00 92.00 88 VAL A O 1
ATOM 727 N N . GLN A 1 89 ? 15.970 3.718 -8.516 1.00 90.31 89 GLN A N 1
ATOM 728 C CA . GLN A 1 89 ? 15.348 4.809 -9.270 1.00 90.31 89 GLN A CA 1
ATOM 729 C C . GLN A 1 89 ? 16.264 5.324 -10.388 1.00 90.31 89 GLN A C 1
ATOM 731 O O . GLN A 1 89 ? 15.817 5.448 -11.528 1.00 90.31 89 GLN A O 1
ATOM 736 N N . ASN A 1 90 ? 17.556 5.516 -10.109 1.00 90.94 90 ASN A N 1
ATOM 737 C CA . ASN A 1 90 ? 18.534 5.918 -11.124 1.00 90.94 90 ASN A CA 1
ATOM 738 C C . ASN A 1 90 ? 18.630 4.886 -12.260 1.00 90.94 90 ASN A C 1
ATOM 740 O O . ASN A 1 90 ? 18.602 5.236 -13.438 1.00 90.94 90 ASN A O 1
ATOM 744 N N . LYS A 1 91 ? 18.655 3.587 -11.934 1.00 88.62 91 LYS A N 1
ATOM 745 C CA . LYS A 1 91 ? 18.681 2.525 -12.955 1.00 88.62 91 LYS A CA 1
ATOM 746 C C . LYS A 1 91 ? 17.398 2.456 -13.784 1.00 88.62 91 LYS A C 1
ATOM 748 O O . LYS A 1 91 ? 17.467 2.171 -14.979 1.00 88.62 91 LYS A O 1
ATOM 753 N N . GLN A 1 92 ? 16.245 2.740 -13.182 1.00 84.38 92 GLN A N 1
ATOM 754 C CA . GLN A 1 92 ? 14.975 2.830 -13.906 1.00 84.38 92 GLN A CA 1
ATOM 755 C C . GLN A 1 92 ? 14.950 4.020 -14.876 1.00 84.38 92 GLN A C 1
ATOM 757 O O . GLN A 1 92 ? 14.472 3.862 -15.999 1.00 84.38 92 GLN A O 1
ATOM 762 N N . GLN A 1 93 ? 15.511 5.174 -14.496 1.00 84.56 93 GLN A N 1
ATOM 763 C CA . GLN A 1 93 ? 15.648 6.336 -15.389 1.00 84.56 93 GLN A CA 1
ATOM 764 C C . GLN A 1 93 ? 16.544 6.032 -16.597 1.00 84.56 93 GLN A C 1
ATOM 766 O O . GLN A 1 93 ? 16.212 6.391 -17.725 1.00 84.56 93 GLN A O 1
ATOM 771 N N . GLU A 1 94 ? 17.621 5.274 -16.388 1.00 85.12 94 GLU A N 1
ATOM 772 C CA . GLU A 1 94 ? 18.494 4.763 -17.455 1.00 85.12 94 GLU A CA 1
ATOM 773 C C . GLU A 1 94 ? 17.835 3.671 -18.329 1.00 85.12 94 GLU A C 1
ATOM 775 O O . GLU A 1 94 ? 18.484 3.116 -19.214 1.00 85.12 94 GLU A O 1
ATOM 780 N N . LYS A 1 95 ? 16.558 3.324 -18.091 1.00 77.81 95 LYS A N 1
ATOM 781 C CA . LYS A 1 95 ? 15.820 2.226 -18.750 1.00 77.81 95 LYS A CA 1
ATOM 782 C C . LYS A 1 95 ? 16.495 0.853 -18.606 1.00 77.81 95 LYS A C 1
ATOM 784 O O . LYS A 1 95 ? 16.253 -0.056 -19.404 1.00 77.81 95 LYS A O 1
ATOM 789 N N . ASN A 1 96 ? 17.308 0.680 -17.565 1.00 77.69 96 ASN A N 1
ATOM 790 C CA . ASN A 1 96 ? 17.990 -0.569 -17.265 1.00 77.69 96 ASN A CA 1
ATOM 791 C C . ASN A 1 96 ? 17.101 -1.478 -16.410 1.00 77.69 96 ASN A C 1
ATOM 793 O O . ASN A 1 96 ? 16.464 -1.047 -15.449 1.00 77.69 96 ASN A O 1
ATOM 797 N N . THR A 1 97 ? 17.067 -2.770 -16.743 1.00 81.81 97 THR A N 1
ATOM 798 C CA . THR A 1 97 ? 16.347 -3.758 -15.929 1.00 81.81 97 THR A CA 1
ATOM 799 C C . THR A 1 97 ? 17.131 -4.033 -14.651 1.00 81.81 97 THR A C 1
ATOM 801 O O . THR A 1 97 ? 18.294 -4.432 -14.703 1.00 81.81 97 THR A O 1
ATOM 804 N N . VAL A 1 98 ? 16.492 -3.840 -13.498 1.00 85.19 98 VAL A N 1
ATOM 805 C CA . VAL A 1 98 ? 17.094 -4.122 -12.193 1.00 85.19 98 VAL A CA 1
ATOM 806 C C . VAL A 1 98 ? 16.635 -5.496 -11.722 1.00 85.19 98 VAL A C 1
ATOM 808 O O . VAL A 1 98 ? 15.477 -5.686 -11.359 1.00 85.19 98 VAL A O 1
ATOM 811 N N . THR A 1 99 ? 17.546 -6.466 -11.725 1.00 88.12 99 THR A N 1
ATOM 812 C CA . THR A 1 99 ? 17.257 -7.814 -11.217 1.00 88.12 99 THR A CA 1
ATOM 813 C C . THR A 1 99 ? 17.400 -7.882 -9.696 1.00 88.12 99 THR A C 1
ATOM 815 O O . THR A 1 99 ? 18.156 -7.124 -9.087 1.00 88.12 99 THR A O 1
ATOM 818 N N . THR A 1 100 ? 16.734 -8.851 -9.065 1.00 89.56 100 THR A N 1
ATOM 819 C CA . THR A 1 100 ? 16.852 -9.113 -7.619 1.00 89.56 100 THR A CA 1
ATOM 820 C C . THR A 1 100 ? 18.306 -9.324 -7.177 1.00 89.56 100 THR A C 1
ATOM 822 O O . THR A 1 100 ? 18.701 -8.821 -6.130 1.00 89.56 100 THR A O 1
ATOM 825 N N . SER A 1 101 ? 19.126 -9.999 -7.993 1.00 89.94 101 SER A N 1
ATOM 826 C CA . SER A 1 101 ? 20.550 -10.229 -7.700 1.00 89.94 101 SER A CA 1
ATOM 827 C C . SER A 1 101 ? 21.369 -8.932 -7.704 1.00 89.94 101 SER A C 1
ATOM 829 O O . SER A 1 101 ? 22.235 -8.741 -6.850 1.00 89.94 101 SER A O 1
ATOM 831 N N . MET A 1 102 ? 21.062 -7.996 -8.611 1.00 91.12 102 MET A N 1
ATOM 832 C CA . MET A 1 102 ? 21.705 -6.678 -8.622 1.00 91.12 102 MET A CA 1
ATOM 833 C C . MET A 1 102 ? 21.398 -5.897 -7.344 1.00 91.12 102 MET A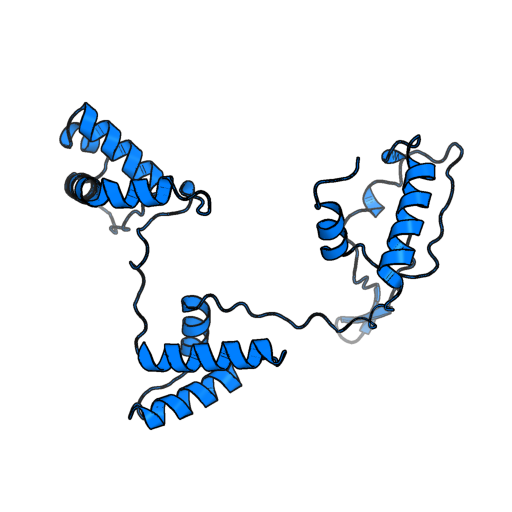 C 1
ATOM 835 O O . MET A 1 102 ? 22.307 -5.294 -6.773 1.00 91.12 102 MET A O 1
ATOM 839 N N . ILE A 1 103 ? 20.143 -5.947 -6.883 1.00 92.88 103 ILE A N 1
ATOM 840 C CA . ILE A 1 103 ? 19.712 -5.307 -5.634 1.00 92.88 103 ILE A CA 1
ATOM 841 C C . ILE A 1 103 ? 20.419 -5.952 -4.440 1.00 92.88 103 ILE A C 1
ATOM 843 O O . ILE A 1 103 ? 20.959 -5.237 -3.605 1.00 92.88 103 ILE A O 1
ATOM 847 N N . GLU A 1 104 ? 20.485 -7.284 -4.380 1.00 92.94 104 GLU A N 1
ATOM 848 C CA . GLU A 1 104 ? 21.197 -8.003 -3.317 1.00 92.94 104 GLU A CA 1
ATOM 849 C C . GLU A 1 104 ? 22.682 -7.619 -3.257 1.00 92.94 104 GLU A C 1
ATOM 851 O O . GLU A 1 104 ? 23.206 -7.318 -2.183 1.00 92.94 104 GLU A O 1
ATOM 856 N N . ARG A 1 105 ? 23.368 -7.594 -4.406 1.00 91.81 105 ARG A N 1
ATOM 857 C CA . ARG A 1 105 ? 24.785 -7.217 -4.475 1.00 91.81 105 ARG A CA 1
ATOM 858 C C . ARG A 1 105 ? 25.004 -5.780 -4.001 1.00 91.81 105 ARG A C 1
ATOM 860 O O . ARG A 1 105 ? 25.926 -5.536 -3.229 1.00 91.81 105 ARG A O 1
ATOM 867 N N . LYS A 1 106 ? 24.147 -4.846 -4.425 1.00 93.44 106 LYS A N 1
ATOM 868 C CA . LYS A 1 106 ? 24.234 -3.441 -4.001 1.00 93.44 106 LYS A CA 1
ATOM 869 C C . LYS A 1 106 ? 23.875 -3.238 -2.533 1.00 93.44 106 LYS A C 1
ATOM 871 O O . LYS A 1 106 ? 24.527 -2.443 -1.867 1.00 93.44 106 LYS A O 1
ATOM 876 N N . ALA A 1 107 ? 22.915 -3.993 -2.006 1.00 92.75 107 ALA A N 1
ATOM 877 C CA . ALA A 1 107 ? 22.596 -3.987 -0.583 1.00 92.75 107 ALA A CA 1
ATOM 878 C C . ALA A 1 107 ? 23.791 -4.453 0.260 1.00 92.75 107 ALA A C 1
ATOM 880 O O . ALA A 1 107 ? 24.115 -3.804 1.248 1.00 92.75 107 ALA A O 1
ATOM 881 N N . LYS A 1 108 ? 24.502 -5.511 -0.165 1.00 91.19 108 LYS A N 1
ATOM 882 C CA . LYS A 1 108 ? 25.740 -5.962 0.495 1.00 91.19 108 LYS A CA 1
ATOM 883 C C . LYS A 1 108 ? 26.810 -4.875 0.489 1.00 91.19 108 LYS A C 1
ATOM 885 O O . LYS A 1 108 ? 27.362 -4.589 1.540 1.00 91.19 108 LYS A O 1
ATOM 890 N N . GLU A 1 109 ? 27.062 -4.245 -0.657 1.00 91.06 109 GLU A N 1
ATOM 891 C CA . GLU A 1 109 ? 28.037 -3.150 -0.795 1.00 91.06 109 GLU A CA 1
ATOM 892 C C . GLU A 1 109 ? 27.722 -1.969 0.140 1.00 91.06 109 GLU A C 1
ATOM 894 O O . GLU A 1 109 ? 28.590 -1.515 0.881 1.00 91.06 109 GLU A O 1
ATOM 899 N N . PHE A 1 110 ? 26.465 -1.517 0.179 1.00 92.00 110 PHE A N 1
ATOM 900 C CA . PHE A 1 110 ? 26.042 -0.465 1.108 1.00 92.00 110 PHE A CA 1
ATOM 901 C C . PHE A 1 110 ? 26.062 -0.916 2.571 1.00 92.00 110 PHE A C 1
ATOM 903 O O . PHE A 1 110 ? 26.358 -0.106 3.445 1.00 92.00 110 PHE A O 1
ATOM 910 N N . GLY A 1 111 ? 25.795 -2.196 2.836 1.00 89.38 111 GLY A N 1
ATOM 911 C CA . GLY A 1 111 ? 25.910 -2.799 4.159 1.00 89.38 111 GLY A CA 1
ATOM 912 C C . GLY A 1 111 ? 27.336 -2.745 4.696 1.00 89.38 111 GLY A C 1
ATOM 913 O O . GLY A 1 111 ? 27.519 -2.359 5.847 1.00 89.38 111 GLY A O 1
ATOM 914 N N . LYS A 1 112 ? 28.341 -3.030 3.857 1.00 88.00 112 LYS A N 1
ATOM 915 C CA . LYS A 1 112 ? 29.761 -2.908 4.234 1.00 88.00 112 LYS A CA 1
ATOM 916 C C . LYS A 1 112 ? 30.119 -1.488 4.657 1.00 88.00 112 LYS A C 1
ATOM 918 O O . LYS A 1 112 ? 30.668 -1.278 5.730 1.00 88.00 112 LYS A O 1
ATOM 923 N N . ASN A 1 113 ? 29.703 -0.501 3.863 1.00 86.69 113 ASN A N 1
ATOM 924 C CA . ASN A 1 113 ? 29.954 0.917 4.149 1.00 86.69 113 ASN A CA 1
ATOM 925 C C . ASN A 1 113 ? 29.289 1.408 5.449 1.00 86.69 113 ASN A C 1
ATOM 927 O O . ASN A 1 113 ? 29.668 2.451 5.972 1.00 86.69 113 ASN A O 1
ATOM 931 N N . LEU A 1 114 ? 28.280 0.686 5.947 1.00 86.25 114 LEU A N 1
ATOM 932 C CA . LEU A 1 114 ? 27.545 0.986 7.178 1.00 86.25 114 LEU A CA 1
ATOM 933 C C . LEU A 1 114 ? 27.910 0.034 8.336 1.00 86.25 114 LEU A C 1
ATOM 935 O O . LEU A 1 114 ? 27.205 0.014 9.342 1.00 86.25 114 LEU A O 1
ATOM 939 N N . ASN A 1 115 ? 28.986 -0.756 8.208 1.00 84.44 115 ASN A N 1
ATOM 940 C CA . ASN A 1 115 ? 29.427 -1.760 9.188 1.00 84.44 115 ASN A CA 1
ATOM 941 C C . ASN A 1 115 ? 28.360 -2.827 9.528 1.00 84.44 115 ASN A C 1
ATOM 943 O O . ASN A 1 115 ? 28.256 -3.291 10.661 1.00 84.44 115 ASN A O 1
ATOM 947 N N . LEU A 1 116 ? 27.561 -3.243 8.541 1.00 83.25 116 LEU A N 1
ATOM 948 C CA . LEU A 1 116 ? 26.506 -4.262 8.664 1.00 83.25 116 LEU A CA 1
ATOM 949 C C . LEU A 1 116 ? 26.931 -5.627 8.082 1.00 83.25 116 LEU A C 1
ATOM 951 O O . LEU A 1 116 ? 26.122 -6.312 7.450 1.00 83.25 116 LEU A O 1
ATOM 955 N N . GLU A 1 117 ? 28.187 -6.030 8.280 1.00 72.31 117 GLU A N 1
ATOM 956 C CA . GLU A 1 117 ? 28.788 -7.242 7.685 1.00 72.31 117 GLU A CA 1
ATOM 957 C C . GLU A 1 117 ? 28.050 -8.543 8.074 1.00 72.31 117 GLU A C 1
ATOM 959 O O . GLU A 1 117 ? 27.892 -9.440 7.247 1.00 72.31 117 GLU A O 1
ATOM 964 N N . ASP A 1 118 ? 27.483 -8.617 9.283 1.00 73.25 118 ASP A N 1
ATOM 965 C CA . ASP A 1 118 ? 26.755 -9.804 9.769 1.00 73.25 118 ASP A CA 1
ATOM 966 C C . ASP A 1 118 ? 25.344 -9.957 9.173 1.00 73.25 118 ASP A C 1
ATOM 968 O O . ASP A 1 118 ? 24.624 -10.935 9.423 1.00 73.25 118 ASP A O 1
ATOM 972 N N . THR A 1 119 ? 24.886 -8.972 8.397 1.00 80.19 119 THR A N 1
ATOM 973 C CA . THR A 1 119 ? 23.501 -8.922 7.933 1.00 80.19 119 THR A CA 1
ATOM 974 C C . THR A 1 119 ? 23.315 -9.662 6.610 1.00 80.19 119 THR A C 1
ATOM 976 O O . THR A 1 119 ? 23.885 -9.343 5.569 1.00 80.19 119 THR A O 1
ATOM 979 N N . LYS A 1 120 ? 22.455 -10.686 6.627 1.00 84.19 120 LYS A N 1
ATOM 980 C CA . LYS A 1 120 ? 22.112 -11.450 5.422 1.00 84.19 120 LYS A CA 1
ATOM 981 C C . LYS A 1 120 ? 21.021 -10.737 4.623 1.00 84.19 120 LYS A C 1
ATOM 983 O O . LYS A 1 120 ? 19.831 -10.890 4.912 1.00 84.19 120 LYS A O 1
ATOM 988 N N . PHE A 1 121 ? 21.415 -10.038 3.560 1.00 88.56 121 PHE A N 1
ATOM 989 C CA . PHE A 1 121 ? 20.508 -9.512 2.529 1.00 88.56 121 PHE A CA 1
ATOM 990 C C . PHE A 1 121 ? 19.980 -10.638 1.622 1.00 88.56 121 PHE A C 1
ATOM 992 O O . PHE A 1 121 ? 20.281 -10.704 0.438 1.00 88.56 121 PHE A O 1
ATOM 999 N N . SER A 1 122 ? 19.233 -11.581 2.200 1.00 89.25 122 SER A N 1
ATOM 1000 C CA . SER A 1 122 ? 18.651 -12.714 1.467 1.00 89.25 122 SER A CA 1
ATOM 1001 C C . SER A 1 122 ? 17.649 -12.269 0.393 1.00 89.25 122 SER A C 1
ATOM 1003 O O . SER A 1 122 ? 17.081 -11.179 0.472 1.00 89.25 122 SER A O 1
ATOM 1005 N N . ARG A 1 123 ? 17.326 -13.161 -0.554 1.00 89.88 123 ARG A N 1
ATOM 1006 C CA . ARG A 1 123 ? 16.249 -12.942 -1.537 1.00 89.88 123 ARG A CA 1
ATOM 1007 C C . ARG A 1 123 ? 14.943 -12.493 -0.874 1.00 89.88 123 ARG A C 1
ATOM 1009 O O . ARG A 1 123 ? 14.335 -11.526 -1.315 1.00 89.88 123 ARG A O 1
ATOM 1016 N N . SER A 1 124 ? 14.556 -13.129 0.234 1.00 90.19 124 SER A N 1
ATOM 1017 C CA . SER A 1 124 ? 13.362 -12.752 0.999 1.00 90.19 124 SER A CA 1
ATOM 1018 C C . SER A 1 124 ? 13.435 -11.321 1.531 1.00 90.19 124 SER A C 1
ATOM 1020 O O . SER A 1 124 ? 12.423 -10.627 1.527 1.00 90.19 124 SER A O 1
ATOM 1022 N N . TRP A 1 125 ? 14.610 -10.857 1.969 1.00 91.81 125 TRP A N 1
ATOM 1023 C CA . TRP A 1 125 ? 14.796 -9.469 2.397 1.00 91.81 125 TRP A CA 1
ATOM 1024 C C . TRP A 1 125 ? 14.586 -8.495 1.231 1.00 91.81 125 TRP A C 1
ATOM 1026 O O . TRP A 1 125 ? 13.856 -7.519 1.386 1.00 91.81 125 TRP A O 1
ATOM 1036 N N . VAL A 1 126 ? 15.128 -8.806 0.048 1.00 92.00 126 VAL A N 1
ATOM 1037 C CA . VAL A 1 126 ? 14.941 -7.984 -1.160 1.00 92.00 126 VAL A CA 1
ATOM 1038 C C . VAL A 1 126 ? 13.468 -7.918 -1.577 1.00 92.00 126 VAL A C 1
ATOM 1040 O O . VAL A 1 126 ? 12.977 -6.843 -1.910 1.00 92.00 126 VAL A O 1
ATOM 1043 N N . GLU A 1 127 ? 12.731 -9.028 -1.508 1.00 89.94 127 GLU A N 1
ATOM 1044 C CA . GLU A 1 127 ? 11.287 -9.028 -1.791 1.00 89.94 127 GLU A CA 1
ATOM 1045 C C . GLU A 1 127 ? 10.498 -8.155 -0.799 1.00 89.94 127 GLU A C 1
ATOM 1047 O O . GLU A 1 127 ? 9.583 -7.423 -1.184 1.00 89.94 127 GLU A O 1
ATOM 1052 N N . HIS A 1 128 ? 10.879 -8.159 0.484 1.00 89.50 128 HIS A N 1
ATOM 1053 C CA . HIS A 1 128 ? 10.281 -7.258 1.472 1.00 89.50 128 HIS A CA 1
ATOM 1054 C C . HIS A 1 128 ? 10.620 -5.794 1.190 1.00 89.50 128 HIS A C 1
ATOM 1056 O O . HIS A 1 128 ? 9.724 -4.957 1.278 1.00 89.50 128 HIS A O 1
ATOM 1062 N N . PHE A 1 129 ? 11.868 -5.494 0.823 1.00 90.94 129 PHE A N 1
ATOM 1063 C CA . PHE A 1 129 ? 12.294 -4.163 0.396 1.00 90.94 129 PHE A CA 1
ATOM 1064 C C . PHE A 1 129 ? 11.442 -3.672 -0.786 1.00 90.94 129 PHE A C 1
ATOM 1066 O O . PHE A 1 129 ? 10.800 -2.627 -0.684 1.00 90.94 129 PHE A O 1
ATOM 1073 N N . LYS A 1 130 ? 11.312 -4.467 -1.858 1.00 90.31 130 LYS A N 1
ATOM 1074 C CA . LYS A 1 130 ? 10.453 -4.128 -3.007 1.00 90.31 130 LYS A CA 1
ATOM 1075 C C . LYS A 1 130 ? 9.018 -3.824 -2.577 1.00 90.31 130 LYS A C 1
ATOM 1077 O O . LYS A 1 130 ? 8.456 -2.807 -2.975 1.00 90.31 130 LYS A O 1
ATOM 1082 N N . LYS A 1 131 ? 8.437 -4.672 -1.722 1.00 87.75 131 LYS A N 1
ATOM 1083 C CA . LYS A 1 131 ? 7.065 -4.507 -1.225 1.00 87.75 131 LYS A CA 1
ATOM 1084 C C . LYS A 1 131 ? 6.888 -3.246 -0.377 1.00 87.75 131 LYS A C 1
ATOM 1086 O O . LYS A 1 131 ? 5.863 -2.580 -0.502 1.00 87.75 131 LYS A O 1
ATOM 1091 N N . GLN A 1 132 ? 7.852 -2.921 0.486 1.00 85.81 132 GLN A N 1
ATOM 1092 C CA . GLN A 1 132 ? 7.799 -1.721 1.328 1.00 85.81 132 GLN A CA 1
ATOM 1093 C C . GLN A 1 132 ? 7.862 -0.441 0.491 1.00 85.81 132 GLN A C 1
ATOM 1095 O O . GLN A 1 132 ? 7.076 0.475 0.726 1.00 85.81 132 GLN A O 1
ATOM 1100 N N . HIS A 1 133 ? 8.719 -0.425 -0.531 1.00 87.81 133 HIS A N 1
ATOM 1101 C CA . HIS A 1 133 ? 8.903 0.720 -1.429 1.00 87.81 133 HIS A CA 1
ATOM 1102 C C . HIS A 1 133 ? 7.972 0.710 -2.649 1.00 87.81 133 HIS A C 1
ATOM 1104 O O . HIS A 1 133 ? 8.119 1.537 -3.543 1.00 87.81 133 HIS A O 1
ATOM 1110 N N . LYS A 1 134 ? 6.993 -0.209 -2.689 1.00 86.12 134 LYS A N 1
ATOM 1111 C CA . LYS A 1 134 ? 6.024 -0.377 -3.790 1.00 86.12 134 LYS A CA 1
ATOM 1112 C C . LYS A 1 134 ? 6.691 -0.488 -5.171 1.00 86.12 134 LYS A C 1
ATOM 1114 O O . LYS A 1 134 ? 6.150 -0.015 -6.168 1.00 86.12 134 LYS A O 1
ATOM 1119 N N . LEU A 1 135 ? 7.861 -1.123 -5.230 1.00 86.50 135 LEU A N 1
ATOM 1120 C CA . LEU A 1 135 ? 8.565 -1.389 -6.478 1.00 86.50 135 LEU A CA 1
ATOM 1121 C C . LEU A 1 135 ? 7.859 -2.534 -7.205 1.00 86.50 135 LEU A C 1
ATOM 1123 O O . LEU A 1 135 ? 7.770 -3.646 -6.685 1.00 86.50 135 LEU A O 1
ATOM 1127 N N . VAL A 1 136 ? 7.347 -2.251 -8.399 1.00 75.12 136 VAL A N 1
ATOM 1128 C CA . VAL A 1 136 ? 6.681 -3.244 -9.244 1.00 75.12 136 VAL A CA 1
ATOM 1129 C C . VAL A 1 136 ? 7.713 -3.888 -10.163 1.00 75.12 136 VAL A C 1
ATOM 1131 O O . VAL A 1 136 ? 8.543 -3.205 -10.768 1.00 75.12 136 VAL A O 1
ATOM 1134 N N . GLU A 1 137 ? 7.666 -5.214 -10.276 1.00 67.69 137 GLU A N 1
ATOM 1135 C CA . GLU A 1 137 ? 8.428 -5.925 -11.297 1.00 67.69 137 GLU A CA 1
ATOM 1136 C C . GLU A 1 137 ? 7.784 -5.674 -12.658 1.00 67.69 137 GLU A C 1
ATOM 1138 O O . GLU A 1 137 ? 6.737 -6.227 -12.988 1.00 67.69 137 GLU A O 1
ATOM 1143 N N . HIS A 1 138 ? 8.402 -4.809 -13.455 1.00 63.91 138 HIS A N 1
ATOM 1144 C CA . HIS A 1 138 ? 8.018 -4.644 -14.847 1.00 63.91 138 HIS A CA 1
ATOM 1145 C C . HIS A 1 138 ? 8.762 -5.678 -15.688 1.00 63.91 138 HIS A C 1
ATOM 1147 O O . HIS A 1 138 ? 9.981 -5.598 -15.855 1.00 63.91 138 HIS A O 1
ATOM 1153 N N . THR A 1 139 ? 8.037 -6.639 -16.259 1.00 59.09 139 THR A N 1
ATOM 1154 C CA . THR A 1 139 ? 8.555 -7.374 -17.413 1.00 59.09 139 THR A CA 1
ATOM 1155 C C . THR A 1 139 ? 8.694 -6.371 -18.548 1.00 59.09 139 THR A C 1
ATOM 1157 O O . THR A 1 139 ? 7.723 -5.705 -18.909 1.00 59.09 139 THR A O 1
ATOM 1160 N N . ARG A 1 140 ? 9.903 -6.226 -19.100 1.00 58.12 140 ARG A N 1
ATOM 1161 C CA . ARG A 1 140 ? 10.109 -5.414 -20.299 1.00 58.12 140 ARG A CA 1
ATOM 1162 C C . ARG A 1 140 ? 9.158 -5.939 -21.373 1.00 58.12 140 ARG A C 1
ATOM 1164 O O . ARG A 1 140 ? 9.295 -7.085 -21.796 1.00 58.12 140 ARG A O 1
ATOM 1171 N N . THR A 1 141 ? 8.201 -5.121 -21.807 1.00 55.09 141 THR A N 1
ATOM 1172 C CA . THR A 1 141 ? 7.455 -5.411 -23.032 1.00 55.09 141 THR A CA 1
ATOM 1173 C C . THR A 1 141 ? 8.488 -5.556 -24.139 1.00 55.09 141 THR A C 1
ATOM 1175 O O . THR A 1 141 ? 9.374 -4.698 -24.252 1.00 55.09 141 THR A O 1
ATOM 1178 N N . GLN A 1 142 ? 8.435 -6.655 -24.899 1.00 58.22 142 GLN A N 1
ATOM 1179 C CA . GLN A 1 142 ? 9.316 -6.817 -26.053 1.00 58.22 142 GLN A CA 1
ATOM 1180 C C . GLN A 1 142 ? 9.254 -5.529 -26.872 1.00 58.22 142 GLN A C 1
ATOM 1182 O O . GLN A 1 142 ? 8.176 -4.969 -27.069 1.00 58.22 142 GLN A O 1
ATOM 1187 N N . VAL A 1 143 ? 10.423 -5.000 -27.234 1.00 52.34 143 VAL A N 1
ATOM 1188 C CA . VAL A 1 143 ? 10.498 -3.768 -28.013 1.00 52.34 143 VAL A CA 1
ATOM 1189 C C . VAL A 1 143 ? 9.887 -4.089 -29.368 1.00 52.34 143 VAL A C 1
ATOM 1191 O O . VAL A 1 143 ? 10.529 -4.724 -30.200 1.00 52.34 143 VAL A O 1
ATOM 1194 N N . THR A 1 144 ? 8.632 -3.698 -29.564 1.00 52.38 144 THR A N 1
ATOM 1195 C CA . THR A 1 144 ? 8.009 -3.671 -30.883 1.00 52.38 144 THR A CA 1
ATOM 1196 C C . THR A 1 144 ? 8.845 -2.770 -31.790 1.00 52.38 144 THR A C 1
ATOM 1198 O O . THR A 1 144 ? 9.603 -1.920 -31.308 1.00 52.38 144 THR A O 1
ATOM 1201 N N . GLN A 1 145 ? 8.722 -2.944 -33.104 1.00 65.88 145 GLN A N 1
ATOM 1202 C CA . GLN A 1 145 ? 9.361 -2.050 -34.069 1.00 65.88 145 GLN A CA 1
ATOM 1203 C C . GLN A 1 145 ? 9.095 -0.585 -33.682 1.00 65.88 145 GLN A C 1
ATOM 1205 O O . GLN A 1 145 ? 7.979 -0.237 -33.286 1.00 65.88 145 GLN A O 1
ATOM 1210 N N . LYS A 1 146 ? 10.141 0.255 -33.723 1.00 68.31 146 LYS A N 1
ATOM 1211 C CA . LYS A 1 146 ? 10.007 1.688 -33.434 1.00 68.31 146 LYS A CA 1
ATOM 1212 C C . LYS A 1 146 ? 8.930 2.254 -34.354 1.00 68.31 146 LYS A C 1
ATOM 1214 O O . LYS A 1 146 ? 8.979 2.023 -35.559 1.00 68.31 146 LYS A O 1
ATOM 1219 N N . LEU A 1 147 ? 7.969 2.969 -33.776 1.00 70.50 147 LEU A N 1
ATOM 1220 C CA . LEU A 1 147 ? 6.944 3.633 -34.567 1.00 70.50 147 LEU A CA 1
ATOM 1221 C C . LEU A 1 147 ? 7.632 4.705 -35.430 1.00 70.50 147 LEU A C 1
ATOM 1223 O O . LEU A 1 147 ? 8.451 5.453 -34.888 1.00 70.50 147 LEU A O 1
ATOM 1227 N N . PRO A 1 148 ? 7.335 4.779 -36.737 1.00 81.50 148 PRO A N 1
ATOM 1228 C CA . PRO A 1 148 ? 7.725 5.902 -37.580 1.00 81.50 148 PRO A CA 1
ATOM 1229 C C . PRO A 1 148 ? 7.268 7.235 -36.975 1.00 81.50 148 PRO A C 1
ATOM 1231 O O . PRO A 1 148 ? 6.192 7.304 -36.377 1.00 81.50 148 PRO A O 1
ATOM 1234 N N . GLU A 1 149 ? 8.057 8.295 -37.156 1.00 79.56 149 GLU A N 1
ATOM 1235 C CA . GLU A 1 149 ? 7.762 9.628 -36.599 1.00 79.56 149 GLU A CA 1
ATOM 1236 C C . GLU A 1 149 ? 6.443 10.210 -37.135 1.00 79.56 149 GLU A C 1
ATOM 1238 O O . GLU A 1 149 ? 5.704 10.847 -36.386 1.00 79.56 149 GLU A O 1
ATOM 1243 N N . ASP A 1 150 ? 6.079 9.881 -38.377 1.00 84.19 150 ASP A N 1
ATOM 1244 C CA . ASP A 1 150 ? 4.848 10.346 -39.035 1.00 84.19 150 ASP A CA 1
ATOM 1245 C C . ASP A 1 150 ? 3.587 9.564 -38.630 1.00 84.19 150 ASP A C 1
ATOM 1247 O O . ASP A 1 150 ? 2.461 9.930 -38.980 1.00 84.19 150 ASP A O 1
ATOM 1251 N N . MET A 1 151 ? 3.742 8.472 -37.876 1.00 79.44 151 MET A N 1
ATOM 1252 C CA . MET A 1 151 ? 2.643 7.569 -37.533 1.00 79.44 151 MET A CA 1
ATOM 1253 C C . MET A 1 151 ? 1.456 8.248 -36.815 1.00 79.44 151 MET A C 1
ATOM 1255 O O . MET A 1 151 ? 0.316 7.903 -37.136 1.00 79.44 151 MET A O 1
ATOM 1259 N N . PRO A 1 152 ? 1.638 9.226 -35.904 1.00 79.00 152 PRO A N 1
ATOM 1260 C CA . PRO A 1 152 ? 0.515 9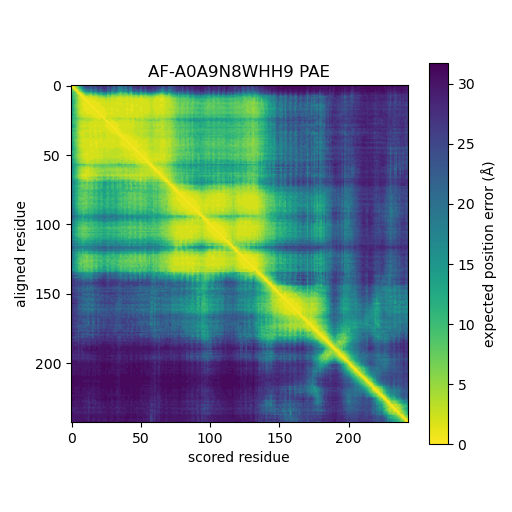.921 -35.272 1.00 79.00 152 PRO A CA 1
ATOM 1261 C C . PRO A 1 152 ? -0.374 10.673 -36.272 1.00 79.00 152 PRO A C 1
ATOM 1263 O O . PRO A 1 152 ? -1.594 10.710 -36.100 1.00 79.00 152 PRO A O 1
ATOM 1266 N N . LEU A 1 153 ? 0.217 11.249 -37.325 1.00 79.81 153 LEU A N 1
ATOM 1267 C CA . LEU A 1 153 ? -0.517 11.962 -38.373 1.00 79.81 153 LEU A CA 1
ATOM 1268 C C . LEU A 1 153 ? -1.324 10.978 -39.224 1.00 79.81 153 LEU A C 1
ATOM 1270 O O . LEU A 1 153 ? -2.529 11.159 -39.402 1.00 79.81 153 LEU A O 1
ATOM 1274 N N . VAL A 1 154 ? -0.685 9.882 -39.643 1.00 82.31 154 VAL A N 1
ATOM 1275 C CA . VAL A 1 154 ? -1.324 8.818 -40.433 1.00 82.31 154 VAL A CA 1
ATOM 1276 C C . VAL A 1 154 ? -2.492 8.186 -39.673 1.00 82.31 154 VAL A C 1
ATOM 1278 O O . VAL A 1 154 ? -3.573 8.015 -40.237 1.00 82.31 154 VAL A O 1
ATOM 1281 N N . ILE A 1 155 ? 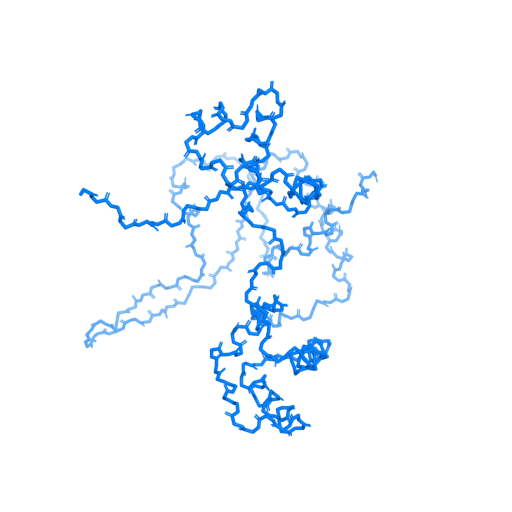-2.321 7.896 -38.378 1.00 84.31 155 ILE A N 1
ATOM 1282 C CA . ILE A 1 155 ? -3.393 7.351 -37.533 1.00 84.31 155 ILE A CA 1
ATOM 1283 C C . ILE A 1 155 ? -4.554 8.343 -37.434 1.00 84.31 155 ILE A C 1
ATOM 1285 O O . ILE A 1 155 ? -5.710 7.946 -37.568 1.00 84.31 155 ILE A O 1
ATOM 1289 N N . LYS A 1 156 ? -4.277 9.635 -37.231 1.00 84.44 156 LYS A N 1
ATOM 1290 C CA . LYS A 1 156 ? -5.322 10.662 -37.123 1.00 84.44 156 LYS A CA 1
ATOM 1291 C C . LYS A 1 156 ? -6.159 10.753 -38.398 1.00 84.44 156 LYS A C 1
ATOM 1293 O O . LYS A 1 156 ? -7.387 10.823 -38.320 1.00 84.44 156 LYS A O 1
ATOM 1298 N N . ASP A 1 157 ? -5.519 10.738 -39.560 1.00 88.19 157 ASP A N 1
ATOM 1299 C CA . ASP A 1 157 ? -6.225 10.819 -40.837 1.00 88.19 157 ASP A CA 1
ATOM 1300 C C . ASP A 1 157 ? -6.980 9.527 -41.158 1.00 88.19 157 ASP A C 1
ATOM 1302 O O . ASP A 1 157 ? -8.136 9.583 -41.588 1.00 88.19 157 ASP A O 1
ATOM 1306 N N . PHE A 1 158 ? -6.404 8.369 -40.830 1.00 83.25 158 PHE A N 1
ATOM 1307 C CA . PHE A 1 158 ? -7.101 7.088 -40.906 1.00 83.25 158 PHE A CA 1
ATOM 1308 C C . PHE A 1 158 ? -8.355 7.060 -40.020 1.00 83.25 158 PHE A C 1
ATOM 1310 O O . PHE A 1 158 ? -9.430 6.689 -40.490 1.00 83.25 158 PHE A O 1
ATOM 1317 N N . LEU A 1 159 ? -8.266 7.522 -38.769 1.00 85.31 159 LEU A N 1
ATOM 1318 C CA . LEU A 1 159 ? -9.402 7.570 -37.843 1.00 85.31 159 LEU A CA 1
ATOM 1319 C C . LEU A 1 159 ? -10.515 8.508 -38.327 1.00 85.31 159 LEU A C 1
ATOM 1321 O O . LEU A 1 159 ? -11.691 8.167 -38.202 1.00 85.31 159 LEU A O 1
ATOM 1325 N N . LYS A 1 160 ? -10.175 9.654 -38.934 1.00 87.81 160 LYS A N 1
ATOM 1326 C CA . LYS A 1 160 ? -11.171 10.539 -39.567 1.00 87.81 160 LYS A CA 1
ATOM 1327 C C . LYS A 1 160 ? -11.907 9.834 -40.705 1.00 87.81 160 LYS A C 1
ATOM 1329 O O . LYS A 1 160 ? -13.124 9.969 -40.827 1.00 87.81 160 LYS A O 1
ATOM 1334 N N . ILE A 1 161 ? -11.178 9.101 -41.548 1.00 84.75 161 ILE A N 1
ATOM 1335 C CA . ILE A 1 161 ? -11.761 8.335 -42.656 1.00 84.75 161 ILE A CA 1
ATOM 1336 C C . ILE A 1 161 ? -12.663 7.223 -42.110 1.00 84.75 161 ILE A C 1
ATOM 1338 O O . ILE A 1 161 ? -13.782 7.054 -42.599 1.00 84.75 161 ILE A O 1
ATOM 1342 N N . LEU A 1 162 ? -12.202 6.505 -41.084 1.00 84.19 162 LEU A N 1
ATOM 1343 C CA . LEU A 1 162 ? -12.956 5.443 -40.425 1.00 84.19 162 LEU A CA 1
ATOM 1344 C C . LEU A 1 162 ? -14.272 5.989 -39.860 1.00 84.19 162 LEU A C 1
ATOM 1346 O O . LEU A 1 162 ? -15.335 5.495 -40.222 1.00 84.19 162 LEU A O 1
ATOM 1350 N N . TYR A 1 163 ? -14.208 7.068 -39.074 1.00 84.75 163 TYR A N 1
ATOM 1351 C CA . TYR A 1 163 ? -15.376 7.693 -38.455 1.00 84.75 163 TYR A CA 1
ATOM 1352 C C . TYR A 1 163 ? -16.432 8.102 -39.489 1.00 84.75 163 TYR A C 1
ATOM 1354 O O . TYR A 1 163 ? -17.604 7.754 -39.344 1.00 84.75 163 TYR A O 1
ATOM 1362 N N . LYS A 1 164 ? -16.016 8.758 -40.585 1.00 85.50 164 LYS A N 1
ATOM 1363 C CA . LYS A 1 164 ? -16.917 9.134 -41.689 1.00 85.50 164 LYS A CA 1
ATOM 1364 C C . LYS A 1 164 ? -17.630 7.931 -42.307 1.00 85.50 164 LYS A C 1
ATOM 1366 O O . LYS A 1 164 ? -18.786 8.047 -42.698 1.00 85.50 164 LYS A O 1
ATOM 1371 N N . LYS A 1 165 ? -16.954 6.783 -42.408 1.00 79.56 165 LYS A N 1
ATOM 1372 C CA . LYS A 1 165 ? -17.526 5.559 -42.986 1.00 79.56 165 LYS A CA 1
ATOM 1373 C C . LYS A 1 165 ? -18.389 4.771 -42.002 1.00 79.56 165 LYS A C 1
ATOM 1375 O O . LYS A 1 165 ? -19.293 4.068 -42.440 1.00 79.56 165 LYS A O 1
ATOM 1380 N N . THR A 1 166 ? -18.137 4.881 -40.699 1.00 79.38 166 THR A N 1
ATOM 1381 C CA . THR A 1 166 ? -18.841 4.099 -39.670 1.00 79.38 166 THR A CA 1
ATOM 1382 C C . THR A 1 166 ? -19.997 4.840 -39.000 1.00 79.38 166 THR A C 1
ATOM 1384 O O . THR A 1 166 ? -20.756 4.204 -38.281 1.00 79.38 166 THR A O 1
ATOM 1387 N N . VAL A 1 167 ? -20.161 6.153 -39.212 1.00 82.25 167 VAL A N 1
ATOM 1388 C CA . VAL A 1 167 ? -21.154 6.980 -38.489 1.00 82.25 167 VAL A CA 1
ATOM 1389 C C . VAL A 1 167 ? -22.602 6.479 -38.621 1.00 82.25 167 VAL A C 1
ATOM 1391 O O . VAL A 1 167 ? -23.362 6.552 -37.663 1.00 82.25 167 VAL A O 1
ATOM 1394 N N . ASN A 1 168 ? -22.959 5.898 -39.772 1.00 81.69 168 ASN A N 1
ATOM 1395 C CA . ASN A 1 168 ? -24.305 5.382 -40.061 1.00 81.69 168 ASN A CA 1
ATOM 1396 C C . ASN A 1 168 ? -24.415 3.853 -39.928 1.00 81.69 168 ASN A C 1
ATOM 1398 O O . ASN A 1 168 ? -25.412 3.267 -40.344 1.00 81.69 168 ASN A O 1
ATOM 1402 N N . ILE A 1 169 ? -23.384 3.193 -39.396 1.00 77.75 169 ILE A N 1
ATOM 1403 C CA . ILE A 1 169 ? -23.343 1.738 -39.250 1.00 77.75 169 ILE A CA 1
ATOM 1404 C C . ILE A 1 169 ? -23.403 1.413 -37.762 1.00 77.75 169 ILE A C 1
ATOM 1406 O O . ILE A 1 169 ? -22.525 1.791 -36.987 1.00 77.75 169 ILE A O 1
ATOM 1410 N N . GLU A 1 170 ? -24.432 0.680 -37.345 1.00 74.12 170 GLU A N 1
ATOM 1411 C CA . GLU A 1 170 ? -24.472 0.174 -35.977 1.00 74.12 170 GLU A CA 1
ATOM 1412 C C . GLU A 1 170 ? -23.291 -0.772 -35.723 1.00 74.12 170 GLU A C 1
ATOM 1414 O O . GLU A 1 170 ? -22.995 -1.651 -36.534 1.00 74.12 170 GLU A O 1
ATOM 1419 N N . LYS A 1 171 ? -22.654 -0.649 -34.551 1.00 72.56 171 LYS A N 1
ATOM 1420 C CA . LYS A 1 171 ? -21.454 -1.423 -34.178 1.00 72.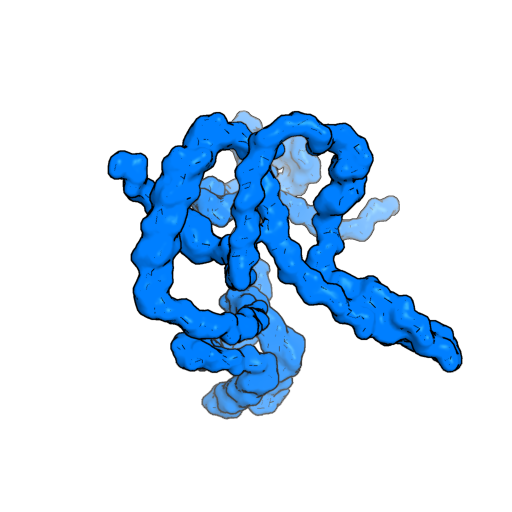56 171 LYS A CA 1
ATOM 1421 C C . LYS A 1 171 ? -21.619 -2.940 -34.339 1.00 72.56 171 LYS A C 1
ATOM 1423 O O . LYS A 1 171 ? -20.641 -3.621 -34.614 1.00 72.56 171 LYS A O 1
ATOM 1428 N N . LYS A 1 172 ? -22.847 -3.459 -34.211 1.00 70.50 172 LYS A N 1
ATOM 1429 C CA . LYS A 1 172 ? -23.177 -4.886 -34.388 1.00 70.50 172 LYS A CA 1
ATOM 1430 C C . LYS A 1 172 ? -22.908 -5.420 -35.802 1.00 70.50 172 LYS A C 1
ATOM 1432 O O . LYS A 1 172 ? -22.818 -6.627 -35.977 1.00 70.50 172 LYS A O 1
ATOM 1437 N N . PHE A 1 173 ? -22.781 -4.535 -36.791 1.00 71.00 173 PHE A N 1
ATOM 1438 C CA . PHE A 1 173 ? -22.499 -4.881 -38.184 1.00 71.00 173 PHE A CA 1
ATOM 1439 C C . PHE A 1 173 ? -21.030 -4.673 -38.581 1.00 71.00 173 PHE A C 1
ATOM 1441 O O . PHE A 1 173 ? -20.679 -4.883 -39.741 1.00 71.00 173 PHE A O 1
ATOM 1448 N N . ILE A 1 174 ? -20.166 -4.260 -37.647 1.00 74.88 174 ILE A N 1
ATOM 1449 C CA . ILE A 1 174 ? -18.732 -4.080 -37.890 1.00 74.88 174 ILE A CA 1
ATOM 1450 C C . ILE A 1 174 ? -18.005 -5.333 -37.405 1.00 74.88 174 ILE A C 1
ATOM 1452 O O . ILE A 1 174 ? -18.010 -5.642 -36.215 1.00 74.88 174 ILE A O 1
ATOM 1456 N N . LEU A 1 175 ? -17.374 -6.047 -38.336 1.00 74.25 175 LEU A N 1
ATOM 1457 C CA . LEU A 1 175 ? -16.589 -7.246 -38.057 1.00 74.25 175 LEU A CA 1
ATOM 1458 C C . LEU A 1 175 ? -15.103 -6.943 -38.271 1.00 74.25 175 LEU A C 1
ATOM 1460 O O . LEU A 1 175 ? -14.730 -6.362 -39.288 1.00 74.25 175 LEU A O 1
ATOM 1464 N N . SER A 1 176 ? -14.271 -7.337 -37.308 1.00 76.25 176 SER A N 1
ATOM 1465 C CA . SER A 1 176 ? -12.811 -7.267 -37.402 1.00 76.25 176 SER A CA 1
ATOM 1466 C C . SER A 1 176 ? -12.270 -8.667 -37.652 1.00 76.25 176 SER A C 1
ATOM 1468 O O . SER A 1 176 ? -12.642 -9.595 -36.935 1.00 76.25 176 SER A O 1
ATOM 1470 N N . PHE A 1 177 ? -11.385 -8.803 -38.635 1.00 77.31 177 PHE A N 1
ATOM 1471 C CA . PHE A 1 177 ? -10.691 -10.048 -38.949 1.00 77.31 177 PHE A CA 1
ATOM 1472 C C . PHE A 1 177 ? -9.192 -9.776 -39.001 1.00 77.31 177 PHE A C 1
ATOM 1474 O O . PHE A 1 177 ? -8.772 -8.768 -39.569 1.00 77.31 177 PHE A O 1
ATOM 1481 N N . ASP A 1 178 ? -8.402 -10.673 -38.428 1.00 74.06 178 ASP A N 1
ATOM 1482 C CA . ASP A 1 178 ? -6.949 -10.659 -38.499 1.00 74.06 178 ASP A CA 1
ATOM 1483 C C . ASP A 1 178 ? -6.417 -12.058 -38.830 1.00 74.06 178 ASP A C 1
ATOM 1485 O O . ASP A 1 178 ? -6.988 -13.085 -38.453 1.00 74.06 178 ASP A O 1
ATOM 1489 N N . GLU A 1 179 ? -5.318 -12.111 -39.578 1.00 79.00 179 GLU A N 1
ATOM 1490 C CA . GLU A 1 179 ? -4.597 -13.362 -39.779 1.00 79.00 179 GLU A CA 1
ATOM 1491 C C . GLU A 1 179 ? -3.769 -13.641 -38.527 1.00 79.00 179 GLU A C 1
ATOM 1493 O O . GLU A 1 179 ? -2.869 -12.884 -38.176 1.00 79.00 179 GLU A O 1
ATOM 1498 N N . THR A 1 180 ? -4.073 -14.735 -37.834 1.00 67.62 180 THR A N 1
ATOM 1499 C CA . THR A 1 180 ? -3.259 -15.208 -36.713 1.00 67.62 180 THR A CA 1
ATOM 1500 C C . THR A 1 180 ? -2.476 -16.434 -37.158 1.00 67.62 180 THR A C 1
ATOM 1502 O O . THR A 1 180 ? -3.061 -17.429 -37.592 1.00 67.62 180 THR A O 1
ATOM 1505 N N . LEU A 1 181 ? -1.149 -16.391 -37.024 1.00 67.94 181 LEU A N 1
ATOM 1506 C CA . LEU A 1 181 ? -0.300 -17.556 -37.272 1.00 67.94 181 LEU A CA 1
ATOM 1507 C C . LEU A 1 181 ? -0.688 -18.700 -36.326 1.00 67.94 181 LEU A C 1
ATOM 1509 O O . LEU A 1 181 ? -0.652 -18.551 -35.103 1.00 67.94 181 LEU A O 1
ATOM 1513 N N . MET A 1 182 ? -1.018 -19.862 -36.893 1.00 63.59 182 MET A N 1
ATOM 1514 C CA . MET A 1 182 ? -1.198 -21.097 -36.133 1.00 63.59 182 MET A CA 1
ATOM 1515 C C . MET A 1 182 ? 0.075 -21.932 -36.200 1.00 63.59 182 MET A C 1
ATOM 1517 O O . MET A 1 182 ? 0.499 -22.359 -37.272 1.00 63.59 182 MET A O 1
ATOM 1521 N N . CYS A 1 183 ? 0.675 -22.189 -35.040 1.00 59.69 183 CYS A N 1
ATOM 1522 C CA . CYS A 1 183 ? 1.842 -23.054 -34.936 1.00 59.69 183 CYS A CA 1
ATOM 1523 C C . CYS A 1 183 ? 1.411 -24.471 -34.538 1.00 59.69 183 CYS A C 1
ATOM 1525 O O . CYS A 1 183 ? 0.687 -24.669 -33.557 1.00 59.69 183 CYS A O 1
ATOM 1527 N N . LEU A 1 184 ? 1.902 -25.470 -35.274 1.00 60.12 184 LEU A N 1
ATOM 1528 C CA . LEU A 1 184 ? 1.785 -26.869 -34.876 1.00 60.12 184 LEU A CA 1
ATOM 1529 C C . LEU A 1 184 ? 2.807 -27.140 -33.761 1.00 60.12 184 LEU A C 1
ATOM 1531 O O . LEU A 1 184 ? 4.013 -27.066 -33.990 1.00 60.12 184 LEU A O 1
ATOM 1535 N N . GLY A 1 185 ? 2.342 -27.426 -32.546 1.00 60.62 185 GLY A N 1
ATOM 1536 C CA . GLY A 1 185 ? 3.206 -27.830 -31.437 1.00 60.62 185 GLY A CA 1
ATOM 1537 C C . GLY A 1 185 ? 3.107 -29.331 -31.207 1.00 60.62 185 GLY A C 1
ATOM 1538 O O . GLY A 1 185 ? 2.012 -29.873 -31.204 1.00 60.62 185 GLY A O 1
ATOM 1539 N N . TYR A 1 186 ? 4.209 -30.026 -30.952 1.00 61.88 186 TYR A N 1
ATOM 1540 C CA . TYR A 1 186 ? 4.150 -31.427 -30.530 1.00 61.88 186 TYR A CA 1
ATOM 1541 C C . TYR A 1 186 ? 4.152 -31.502 -29.004 1.00 61.88 186 TYR A C 1
ATOM 1543 O O . TYR A 1 186 ? 4.935 -30.815 -28.345 1.00 61.88 186 TYR A O 1
ATOM 1551 N N . THR A 1 187 ? 3.278 -32.321 -28.424 1.00 55.25 187 THR A N 1
ATOM 1552 C CA . THR A 1 187 ? 3.360 -32.677 -27.001 1.00 55.25 187 THR A CA 1
ATOM 1553 C C . THR A 1 187 ? 3.694 -34.149 -26.879 1.00 55.25 187 THR A C 1
ATOM 1555 O O . THR A 1 187 ? 3.028 -34.986 -27.490 1.00 55.25 187 THR A O 1
ATOM 1558 N N . ALA A 1 188 ? 4.712 -34.460 -26.081 1.00 54.69 188 ALA A N 1
ATOM 1559 C CA . ALA A 1 188 ? 5.028 -35.834 -25.731 1.00 54.69 188 ALA A CA 1
ATOM 1560 C C . ALA A 1 188 ? 3.958 -36.369 -24.768 1.00 54.69 188 ALA A C 1
ATOM 1562 O O . ALA A 1 188 ? 3.722 -35.789 -23.706 1.00 54.69 188 ALA A O 1
ATOM 1563 N N . SER A 1 189 ? 3.306 -37.463 -25.153 1.00 47.28 189 SER A N 1
ATOM 1564 C CA . SER A 1 189 ? 2.461 -38.269 -24.273 1.00 47.28 189 SER A CA 1
ATOM 1565 C C . SER A 1 189 ? 2.959 -39.708 -24.382 1.00 47.28 189 SER A C 1
ATOM 1567 O O . SER A 1 189 ? 2.680 -40.398 -25.362 1.00 47.28 189 SER A O 1
ATOM 1569 N N . GLY A 1 190 ? 3.798 -40.119 -23.426 1.00 65.69 190 GLY A N 1
ATOM 1570 C CA . GLY A 1 190 ? 4.592 -41.349 -23.545 1.00 65.69 190 GLY A CA 1
ATOM 1571 C C . GLY A 1 190 ? 5.594 -41.283 -24.710 1.00 65.69 190 GLY A C 1
ATOM 1572 O O . GLY A 1 190 ? 6.128 -40.214 -24.999 1.00 65.69 190 GLY A O 1
ATOM 1573 N N . ASP A 1 191 ? 5.798 -42.404 -25.411 1.00 52.88 191 ASP A N 1
ATOM 1574 C CA . ASP A 1 191 ? 6.767 -42.547 -26.520 1.00 52.88 191 ASP A CA 1
ATOM 1575 C C . ASP A 1 191 ? 6.278 -41.993 -27.877 1.00 52.88 191 ASP A C 1
ATOM 1577 O O . ASP A 1 191 ? 6.911 -42.203 -28.912 1.00 52.88 191 ASP A O 1
ATOM 1581 N N . LYS A 1 192 ? 5.133 -41.297 -27.913 1.00 49.22 192 LYS A N 1
ATOM 1582 C CA . LYS A 1 192 ? 4.543 -40.760 -29.149 1.00 49.22 192 LYS A CA 1
ATOM 1583 C C . LYS A 1 192 ? 4.488 -39.234 -29.117 1.00 49.22 192 LYS A C 1
ATOM 1585 O O . LYS A 1 192 ? 3.984 -38.627 -28.170 1.00 49.22 192 LYS A O 1
ATOM 1590 N N . LEU A 1 193 ? 4.967 -38.614 -30.197 1.00 53.28 193 LEU A N 1
ATOM 1591 C CA . LEU A 1 193 ? 4.788 -37.189 -30.468 1.00 53.28 193 LEU A CA 1
ATOM 1592 C C . LEU A 1 193 ? 3.445 -36.988 -31.169 1.00 53.28 193 LEU A C 1
ATOM 1594 O O . LEU A 1 193 ? 3.294 -37.335 -32.339 1.00 53.28 193 LEU A O 1
ATOM 1598 N N . LEU A 1 194 ? 2.470 -36.427 -30.456 1.00 53.19 194 LEU A N 1
ATOM 1599 C CA . LEU A 1 194 ? 1.184 -36.066 -31.046 1.00 53.19 194 LEU A CA 1
ATOM 1600 C C . LEU A 1 194 ? 1.192 -34.584 -31.443 1.00 53.19 194 LEU A C 1
ATOM 1602 O O . LEU A 1 194 ? 1.572 -33.740 -30.620 1.00 53.19 194 LEU A O 1
AT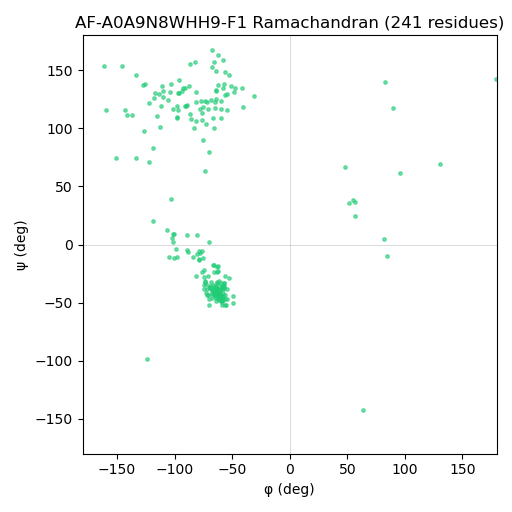OM 1606 N N . PRO A 1 195 ? 0.783 -34.244 -32.680 1.00 50.78 195 PRO A N 1
ATOM 1607 C CA . PRO A 1 195 ? 0.605 -32.859 -33.077 1.00 50.78 195 PRO A CA 1
ATOM 1608 C C . PRO A 1 195 ? -0.581 -32.268 -32.310 1.00 50.78 195 PRO A C 1
ATOM 1610 O O . PRO A 1 195 ? -1.698 -32.776 -32.343 1.00 50.78 195 PRO A O 1
ATOM 1613 N N . THR A 1 196 ? -0.330 -31.171 -31.613 1.00 49.56 196 THR A N 1
ATOM 1614 C CA . THR A 1 196 ? -1.323 -30.367 -30.901 1.00 49.56 196 THR A CA 1
ATOM 1615 C C . THR A 1 196 ? -1.342 -28.968 -31.499 1.00 49.56 196 THR A C 1
ATOM 1617 O O . THR A 1 196 ? -0.314 -28.292 -31.588 1.00 49.56 196 THR A O 1
ATOM 1620 N N . MET A 1 197 ? -2.518 -28.502 -31.915 1.00 47.12 197 MET A N 1
ATOM 1621 C CA . MET A 1 197 ? -2.679 -27.091 -32.252 1.00 47.12 197 MET A CA 1
ATOM 1622 C C . MET A 1 197 ? -2.641 -26.272 -30.965 1.00 47.12 197 MET A C 1
ATOM 1624 O O . MET A 1 197 ? -3.506 -26.417 -30.102 1.00 47.12 197 MET A O 1
ATOM 1628 N N . LYS A 1 198 ? -1.636 -25.404 -30.839 1.00 44.19 198 LYS A N 1
ATOM 1629 C CA . LYS A 1 198 ? -1.550 -24.420 -29.759 1.00 44.19 198 LYS A CA 1
ATOM 1630 C C . LYS A 1 198 ? -1.715 -23.035 -30.369 1.00 44.19 198 LYS A C 1
ATOM 1632 O O . LYS A 1 198 ? -0.773 -22.496 -30.938 1.00 44.19 198 LYS A O 1
ATOM 1637 N N . SER A 1 199 ? -2.913 -22.466 -30.251 1.00 45.09 199 SER A N 1
ATOM 1638 C CA . SER A 1 199 ? -3.114 -21.039 -30.511 1.00 45.09 199 SER A CA 1
ATOM 1639 C C . SER A 1 199 ? -2.701 -20.241 -29.274 1.00 45.09 199 SER A C 1
ATOM 1641 O O . SER A 1 199 ? -3.104 -20.567 -28.157 1.00 45.09 199 SER A O 1
ATOM 1643 N N . THR A 1 200 ? -1.891 -19.201 -29.461 1.00 45.12 200 THR A N 1
ATOM 1644 C CA . THR A 1 200 ? -1.466 -18.273 -28.401 1.00 45.12 200 THR A CA 1
ATOM 1645 C C . THR A 1 200 ? -2.527 -17.224 -28.057 1.00 45.12 200 THR A C 1
ATOM 1647 O O . THR A 1 200 ? -2.347 -16.490 -27.086 1.00 45.12 200 THR A O 1
ATOM 1650 N N . TYR A 1 201 ? -3.647 -17.159 -28.789 1.00 42.94 201 TYR A N 1
ATOM 1651 C CA . TYR A 1 201 ? -4.684 -16.151 -28.564 1.00 42.94 201 TYR A CA 1
ATOM 1652 C C . TYR A 1 201 ? -6.082 -16.649 -28.953 1.00 42.94 201 TYR A C 1
ATOM 1654 O O . TYR A 1 201 ? -6.643 -16.258 -29.969 1.00 42.94 201 TYR A O 1
ATOM 1662 N N . ILE A 1 202 ? -6.679 -17.521 -28.136 1.00 38.72 202 ILE A N 1
ATOM 1663 C CA . ILE A 1 202 ? -8.134 -17.731 -28.176 1.00 38.72 202 ILE A CA 1
ATOM 1664 C C . ILE A 1 202 ? -8.667 -17.798 -26.747 1.00 38.72 202 ILE A C 1
ATOM 1666 O O . ILE A 1 202 ? -8.464 -18.789 -26.045 1.00 38.72 202 ILE A O 1
ATOM 1670 N N . PRO A 1 203 ? -9.444 -16.784 -26.340 1.00 35.56 203 PRO A N 1
ATOM 1671 C CA . PRO A 1 203 ? -10.633 -17.080 -25.560 1.00 35.56 203 PRO A CA 1
ATOM 1672 C C . PRO A 1 203 ? -11.898 -16.533 -26.247 1.00 35.56 203 PRO A C 1
ATOM 1674 O O . PRO A 1 203 ? -12.076 -15.330 -26.403 1.00 35.56 203 PRO A O 1
ATOM 1677 N N . ARG A 1 204 ? -12.830 -17.453 -26.532 1.00 32.28 204 ARG A N 1
ATOM 1678 C CA . ARG A 1 204 ? -14.302 -17.274 -26.545 1.00 32.28 204 ARG A CA 1
ATOM 1679 C C . ARG A 1 204 ? -15.052 -16.725 -27.768 1.00 32.28 204 ARG A C 1
ATOM 1681 O O . ARG A 1 204 ? -16.270 -16.860 -27.755 1.00 32.28 204 ARG A O 1
ATOM 1688 N N . VAL A 1 205 ? -14.438 -16.192 -28.824 1.00 35.69 205 VAL A N 1
ATOM 1689 C CA . VAL A 1 205 ? -15.245 -15.574 -29.911 1.00 35.69 205 VAL A CA 1
ATOM 1690 C C . VAL A 1 205 ? -15.946 -16.601 -30.820 1.00 35.69 205 VAL A C 1
ATOM 1692 O O . VAL A 1 205 ? -17.088 -16.396 -31.221 1.00 35.69 205 VAL A O 1
ATOM 1695 N N . ILE A 1 206 ? -15.324 -17.752 -31.091 1.00 33.44 206 ILE A N 1
ATOM 1696 C CA . ILE A 1 206 ? -15.825 -18.691 -32.116 1.00 33.44 206 ILE A CA 1
ATOM 1697 C C . ILE A 1 206 ? -17.075 -19.473 -31.664 1.00 33.44 206 ILE A C 1
ATOM 1699 O O . ILE A 1 206 ? -17.863 -19.913 -32.495 1.00 33.44 206 ILE A O 1
ATOM 1703 N N . GLN A 1 207 ? -17.334 -19.602 -30.358 1.00 29.22 207 GLN A N 1
ATOM 1704 C CA . GLN A 1 207 ? -18.441 -20.440 -29.873 1.00 29.22 207 GLN A CA 1
ATOM 1705 C C . GLN A 1 207 ? -19.838 -19.812 -30.071 1.00 29.22 207 GLN A C 1
ATOM 1707 O O . GLN A 1 207 ? -20.837 -20.507 -29.917 1.00 29.22 207 GLN A O 1
ATOM 1712 N N . ALA A 1 208 ? -19.926 -18.523 -30.424 1.00 31.38 208 ALA A N 1
ATOM 1713 C CA . ALA A 1 208 ? -21.197 -17.795 -30.511 1.00 31.38 208 ALA A CA 1
ATOM 1714 C C . ALA A 1 208 ? -21.767 -17.621 -31.934 1.00 31.38 208 ALA A C 1
ATOM 1716 O O . ALA A 1 208 ? -22.916 -17.211 -32.059 1.00 31.38 208 ALA A O 1
ATOM 1717 N N . MET A 1 209 ? -21.012 -17.909 -33.001 1.00 28.77 209 MET A N 1
ATOM 1718 C CA . MET A 1 209 ? -21.368 -17.452 -34.360 1.00 28.77 209 MET A CA 1
ATOM 1719 C C . MET A 1 209 ? -21.617 -18.560 -35.394 1.00 28.77 209 MET A C 1
ATOM 1721 O O . MET A 1 209 ? -21.583 -18.302 -36.592 1.00 28.77 209 MET A O 1
ATOM 1725 N N . THR A 1 210 ? -21.910 -19.792 -34.971 1.00 30.12 210 THR A N 1
ATOM 1726 C CA . THR A 1 210 ? -22.379 -20.840 -35.902 1.00 30.12 210 THR A CA 1
ATOM 1727 C C . THR A 1 210 ? -23.880 -20.793 -36.164 1.00 30.12 210 THR A C 1
ATOM 1729 O O . THR A 1 210 ? -24.352 -21.434 -37.098 1.00 30.12 210 THR A O 1
ATOM 1732 N N . ASN A 1 211 ? -24.637 -20.005 -35.399 1.00 32.62 211 ASN A N 1
ATOM 1733 C CA . ASN A 1 211 ? -26.074 -19.888 -35.577 1.00 32.62 211 ASN A CA 1
ATOM 1734 C C . ASN A 1 211 ? -26.442 -18.468 -36.007 1.00 32.62 211 ASN A C 1
ATOM 1736 O O . ASN A 1 211 ? -26.448 -17.543 -35.202 1.00 32.62 211 ASN A O 1
ATOM 1740 N N . VAL A 1 212 ? -26.884 -18.374 -37.263 1.00 41.78 212 VAL A N 1
ATOM 1741 C CA . VAL A 1 212 ? -27.641 -17.259 -37.847 1.00 41.78 212 VAL A CA 1
ATOM 1742 C C . VAL A 1 212 ? -26.776 -16.075 -38.314 1.00 41.78 212 VAL A C 1
ATOM 1744 O O . VAL A 1 212 ? -25.854 -15.653 -37.636 1.00 41.78 212 VAL A O 1
ATOM 1747 N N . PHE A 1 213 ? -27.147 -15.504 -39.465 1.00 35.38 213 PHE A N 1
ATOM 1748 C CA . PHE A 1 213 ? -26.706 -14.207 -40.011 1.00 35.38 213 PHE A CA 1
ATOM 1749 C C . PHE A 1 213 ? -25.555 -14.186 -41.026 1.00 35.38 213 PHE A C 1
ATOM 1751 O O . PHE A 1 213 ? -24.591 -13.446 -40.885 1.00 35.38 213 PHE A O 1
ATOM 1758 N N . PHE A 1 214 ? -25.761 -14.833 -42.175 1.00 37.62 214 PHE A N 1
ATOM 1759 C CA . PHE A 1 214 ? -25.241 -14.293 -43.438 1.00 37.62 214 PHE A CA 1
ATOM 1760 C C . PHE A 1 214 ? -26.392 -14.008 -44.398 1.00 37.62 214 PHE A C 1
ATOM 1762 O O . PHE A 1 214 ? -26.716 -14.820 -45.258 1.00 37.62 214 PHE A O 1
ATOM 1769 N N . LYS A 1 215 ? -27.025 -12.839 -44.251 1.00 36.25 215 LYS A N 1
ATOM 1770 C CA . LYS A 1 215 ? -27.820 -12.220 -45.318 1.00 36.25 215 LYS A CA 1
ATOM 1771 C C . LYS A 1 215 ? -27.634 -10.703 -45.273 1.00 36.25 215 LYS A C 1
ATOM 1773 O O . LYS A 1 215 ? -28.068 -10.049 -44.335 1.00 36.25 215 LYS A O 1
ATOM 1778 N N . ASN A 1 216 ? -27.047 -10.202 -46.357 1.00 35.81 216 ASN A N 1
ATOM 1779 C CA . ASN A 1 216 ? -26.982 -8.818 -46.834 1.00 35.81 216 ASN A CA 1
ATOM 1780 C C . ASN A 1 216 ? -25.821 -7.915 -46.374 1.00 35.81 216 ASN A C 1
ATOM 1782 O O . ASN A 1 216 ? -25.704 -7.524 -45.221 1.00 35.81 216 ASN A O 1
ATOM 1786 N N . LYS A 1 217 ? -25.050 -7.507 -47.399 1.00 39.91 217 LYS A N 1
ATOM 1787 C CA . LYS A 1 217 ? -24.283 -6.257 -47.551 1.00 39.91 217 LYS A CA 1
ATOM 1788 C C . LYS A 1 217 ? -23.402 -5.848 -46.358 1.00 39.91 217 LYS A C 1
ATOM 1790 O O . LYS A 1 217 ? -23.618 -4.801 -45.759 1.00 39.91 217 LYS A O 1
ATOM 1795 N N . GLY A 1 218 ? -22.359 -6.627 -46.077 1.00 33.81 218 GLY A N 1
ATOM 1796 C CA . GLY A 1 218 ? -21.226 -6.179 -45.260 1.00 33.81 218 GLY A CA 1
ATOM 1797 C C . GLY A 1 218 ? -20.103 -5.622 -46.139 1.00 33.81 218 GLY A C 1
ATOM 1798 O O . GLY A 1 218 ? -19.736 -6.248 -47.131 1.00 33.81 218 GLY A O 1
ATOM 1799 N N . VAL A 1 219 ? -19.559 -4.451 -45.798 1.00 37.91 219 VAL A N 1
ATOM 1800 C CA . VAL A 1 219 ? -18.296 -3.960 -46.375 1.00 37.91 219 VAL A CA 1
ATOM 1801 C C . VAL A 1 219 ? -17.152 -4.636 -45.624 1.00 37.91 219 VAL A C 1
ATOM 1803 O O . VAL A 1 219 ? -17.065 -4.525 -44.404 1.00 37.91 219 VAL A O 1
ATOM 1806 N N . ILE A 1 220 ? -16.291 -5.342 -46.355 1.00 33.03 220 ILE A N 1
ATOM 1807 C CA . ILE A 1 220 ? -15.136 -6.058 -45.808 1.00 33.03 220 ILE A CA 1
ATOM 1808 C C . ILE A 1 220 ? -13.940 -5.102 -45.818 1.00 33.03 220 ILE A C 1
ATOM 1810 O O . ILE A 1 220 ? -13.524 -4.645 -46.883 1.00 33.03 220 ILE A O 1
ATOM 1814 N N . PHE A 1 221 ? -13.377 -4.809 -44.648 1.00 32.34 221 PHE A N 1
ATOM 1815 C CA . PHE A 1 221 ? -12.052 -4.203 -44.546 1.00 32.34 221 PHE A CA 1
ATOM 1816 C C . PHE A 1 221 ? -11.060 -5.303 -44.183 1.00 32.34 221 PHE A C 1
ATOM 1818 O O . PHE A 1 221 ? -11.179 -5.920 -43.129 1.00 32.34 221 PHE A O 1
ATOM 1825 N N . VAL A 1 222 ? -10.114 -5.562 -45.084 1.00 29.53 222 VAL A N 1
ATOM 1826 C CA . VAL A 1 222 ? -8.982 -6.461 -44.845 1.00 29.53 222 VAL A CA 1
ATOM 1827 C C . VAL A 1 222 ? -7.801 -5.582 -44.459 1.00 29.53 222 VAL A C 1
ATOM 1829 O O . VAL A 1 222 ? -7.309 -4.813 -45.288 1.00 29.53 222 VAL A O 1
ATOM 1832 N N . ASP A 1 223 ? -7.392 -5.649 -43.196 1.00 33.31 223 ASP A N 1
ATOM 1833 C CA . ASP A 1 223 ? -6.166 -5.005 -42.740 1.00 33.31 223 ASP A CA 1
ATOM 1834 C C . ASP A 1 223 ? -4.968 -5.848 -43.191 1.00 33.31 223 ASP A C 1
ATOM 1836 O O . ASP A 1 223 ? -4.905 -7.049 -42.930 1.00 33.31 223 ASP A O 1
ATOM 1840 N N . ARG A 1 224 ? -4.039 -5.230 -43.926 1.00 31.08 224 ARG A N 1
ATOM 1841 C CA . ARG A 1 224 ? -2.849 -5.904 -44.464 1.00 31.08 224 ARG A CA 1
ATOM 1842 C C . ARG A 1 224 ? -1.669 -5.851 -43.486 1.00 31.08 224 ARG A C 1
ATOM 1844 O O . ARG A 1 224 ? -0.639 -6.454 -43.769 1.00 31.08 224 ARG A O 1
ATOM 1851 N N . TYR A 1 225 ? -1.791 -5.154 -42.352 1.00 31.02 225 TYR A N 1
ATOM 1852 C CA . TYR A 1 225 ? -0.708 -5.046 -41.379 1.00 31.02 225 TYR A CA 1
ATOM 1853 C C . TYR A 1 225 ? -1.229 -5.101 -39.942 1.00 31.02 225 TYR A C 1
ATOM 1855 O O . TYR A 1 225 ? -1.846 -4.168 -39.449 1.00 31.02 225 TYR A O 1
ATOM 1863 N N . HIS A 1 226 ? -0.903 -6.199 -39.254 1.00 39.34 226 HIS A N 1
ATOM 1864 C CA . HIS A 1 226 ? -1.018 -6.367 -37.805 1.00 39.34 226 HIS A CA 1
ATOM 1865 C C . HIS A 1 226 ? -0.824 -5.062 -37.015 1.00 39.34 226 HIS A C 1
ATOM 1867 O O . HIS A 1 226 ? 0.244 -4.452 -37.082 1.00 39.34 226 HIS A O 1
ATOM 1873 N N . SER A 1 227 ? -1.759 -4.726 -36.122 1.00 39.06 227 SER A N 1
ATOM 1874 C CA . SER A 1 227 ? -1.449 -4.654 -34.684 1.00 39.06 227 SER A CA 1
ATOM 1875 C C . SER A 1 227 ? -2.636 -4.225 -33.819 1.00 39.06 227 SER A C 1
ATOM 1877 O O . SER A 1 227 ? -3.437 -3.361 -34.158 1.00 39.06 227 SER A O 1
ATOM 1879 N N . HIS A 1 228 ? -2.693 -4.849 -32.645 1.00 41.34 228 HIS A N 1
ATOM 1880 C CA . HIS A 1 228 ? -3.551 -4.532 -31.512 1.00 41.34 228 HIS A CA 1
ATOM 1881 C C . HIS A 1 228 ? -3.674 -3.022 -31.237 1.00 41.34 228 HIS A C 1
ATOM 1883 O O . HIS A 1 228 ? -2.672 -2.309 -31.155 1.00 41.34 228 HIS A O 1
ATOM 1889 N N . VAL A 1 229 ? -4.903 -2.549 -31.000 1.00 38.16 229 VAL A N 1
ATOM 1890 C CA . VAL A 1 229 ? -5.157 -1.191 -30.498 1.00 38.16 229 VAL A CA 1
ATOM 1891 C C . VAL A 1 229 ? -4.560 -1.073 -29.095 1.00 38.16 229 VAL A C 1
ATOM 1893 O O . VAL A 1 229 ? -4.937 -1.806 -28.184 1.00 38.16 229 VAL A O 1
ATOM 1896 N N . ARG A 1 230 ? -3.588 -0.172 -28.940 1.00 38.34 230 ARG A N 1
ATOM 1897 C CA . ARG A 1 230 ? -2.802 0.011 -27.716 1.00 38.34 230 ARG A CA 1
ATOM 1898 C C . ARG A 1 230 ? -3.477 0.973 -26.720 1.00 38.34 230 ARG A C 1
ATOM 1900 O O . ARG A 1 230 ? -4.189 1.893 -27.121 1.00 38.34 230 ARG A O 1
ATOM 1907 N N . ASP A 1 231 ? -3.171 0.840 -25.428 1.00 36.38 231 ASP A N 1
ATOM 1908 C CA . ASP A 1 231 ? -3.684 1.711 -24.348 1.00 36.38 231 ASP A CA 1
ATOM 1909 C C . ASP A 1 231 ? -3.253 3.191 -24.460 1.00 36.38 231 ASP A C 1
ATOM 1911 O O . ASP A 1 231 ? -3.921 4.090 -23.948 1.00 36.38 231 ASP A O 1
ATOM 1915 N N . ASP A 1 232 ? -2.146 3.487 -25.141 1.00 39.19 232 ASP A N 1
ATOM 1916 C CA . ASP A 1 232 ? -1.698 4.854 -25.433 1.00 39.19 232 ASP A CA 1
ATOM 1917 C C . ASP A 1 232 ? -2.521 5.529 -26.538 1.00 39.19 232 ASP A C 1
ATOM 1919 O O . ASP A 1 232 ? -2.732 6.741 -26.479 1.00 39.19 232 ASP A O 1
ATOM 1923 N N . VAL A 1 233 ? -3.084 4.753 -27.470 1.00 39.53 233 VAL A N 1
ATOM 1924 C CA . VAL A 1 233 ? -4.081 5.249 -28.431 1.00 39.53 233 VAL A CA 1
ATOM 1925 C C . VAL A 1 233 ? -5.376 5.594 -27.685 1.00 39.53 233 VAL A C 1
ATOM 1927 O O . VAL A 1 233 ? -5.921 6.676 -27.877 1.00 39.53 233 VAL A O 1
ATOM 1930 N N . VAL A 1 234 ? -5.809 4.752 -26.737 1.00 40.06 234 VAL A N 1
ATOM 1931 C CA . VAL A 1 234 ? -6.972 5.014 -25.858 1.00 40.06 234 VAL A CA 1
ATOM 1932 C C . VAL A 1 234 ? -6.764 6.246 -24.962 1.00 40.06 234 VAL A C 1
ATOM 1934 O O . VAL A 1 234 ? -7.708 6.990 -24.697 1.00 40.06 234 VAL A O 1
ATOM 1937 N N . LYS A 1 235 ? -5.530 6.531 -24.525 1.00 38.22 235 LYS A N 1
ATOM 1938 C CA . LYS A 1 235 ? -5.209 7.779 -23.808 1.00 38.22 235 LYS A CA 1
ATOM 1939 C C . LYS A 1 235 ? -5.256 9.016 -24.703 1.00 38.22 235 LYS A C 1
ATOM 1941 O O . LYS A 1 235 ? -5.731 10.048 -24.236 1.00 38.22 235 LYS A O 1
ATOM 1946 N N . ALA A 1 236 ? -4.830 8.919 -25.963 1.00 40.88 236 ALA A N 1
ATOM 1947 C CA . ALA A 1 236 ? -4.994 10.004 -26.933 1.00 40.88 236 ALA A CA 1
ATOM 1948 C C . ALA A 1 236 ? -6.481 10.309 -27.210 1.00 40.88 236 ALA A C 1
ATOM 1950 O O . ALA A 1 236 ? -6.846 11.469 -27.382 1.00 40.88 236 ALA A O 1
ATOM 1951 N N . PHE A 1 237 ? -7.353 9.294 -27.148 1.00 40.78 237 PHE A N 1
ATOM 1952 C CA . PHE A 1 237 ? -8.814 9.447 -27.212 1.00 40.78 237 PHE A CA 1
ATOM 1953 C C . PHE A 1 237 ? -9.433 10.186 -26.006 1.00 40.78 237 PHE A C 1
ATOM 1955 O O . PHE A 1 237 ? -10.565 10.649 -26.111 1.00 40.78 237 PHE A O 1
ATOM 1962 N N . ASN A 1 238 ? -8.727 10.313 -24.873 1.00 41.09 238 ASN A N 1
ATOM 1963 C CA . ASN A 1 238 ? -9.263 10.877 -23.625 1.00 41.09 238 ASN A CA 1
ATOM 1964 C C . ASN A 1 238 ? -8.859 12.342 -23.363 1.00 41.09 238 ASN A C 1
ATOM 1966 O O . ASN A 1 238 ? -9.122 12.876 -22.281 1.00 41.09 238 ASN A O 1
ATOM 1970 N N . MET A 1 239 ? -8.239 13.021 -24.332 1.00 34.69 239 MET A N 1
ATOM 1971 C CA . MET A 1 239 ? -8.110 14.475 -24.267 1.00 34.69 239 MET A CA 1
ATOM 1972 C C . MET A 1 239 ? -9.452 15.118 -24.623 1.00 34.69 239 MET A C 1
ATOM 1974 O O . MET A 1 239 ? -9.879 15.115 -25.772 1.00 34.69 239 MET A O 1
ATOM 1978 N N . LYS A 1 240 ? -10.118 15.654 -23.593 1.00 40.59 240 LYS A N 1
ATOM 1979 C CA . LYS A 1 240 ? -11.239 16.596 -23.695 1.00 40.59 240 LYS A CA 1
ATOM 1980 C C . LYS A 1 240 ? -10.965 17.620 -24.804 1.00 40.59 240 LYS A C 1
ATOM 1982 O O . LYS A 1 240 ? -10.006 18.379 -24.687 1.00 40.59 240 LYS A O 1
ATOM 1987 N N . GLY A 1 241 ? -11.814 17.647 -25.826 1.00 38.09 241 GLY A N 1
ATOM 1988 C CA . GLY A 1 241 ? -11.751 18.631 -26.908 1.00 38.09 241 GLY A CA 1
ATOM 1989 C C . GLY A 1 241 ? -11.815 17.987 -28.287 1.00 38.09 241 GLY A C 1
ATOM 1990 O O . GLY A 1 241 ? -10.828 17.971 -29.015 1.00 38.09 241 GLY A O 1
ATOM 1991 N N . LEU A 1 242 ? -12.980 17.443 -28.626 1.00 32.91 242 LEU A N 1
ATOM 1992 C CA . LEU A 1 242 ? -13.401 17.220 -30.008 1.00 32.91 242 LEU A CA 1
ATOM 1993 C C . LEU A 1 242 ? -14.716 17.990 -30.164 1.00 32.91 242 LEU A C 1
ATOM 1995 O O . LEU A 1 242 ? -15.790 17.394 -30.168 1.00 32.91 242 LEU A O 1
ATOM 1999 N N . ASP A 1 243 ? -14.578 19.317 -30.172 1.00 33.84 243 ASP A N 1
ATOM 2000 C CA . ASP A 1 243 ? -15.475 20.215 -30.904 1.00 33.84 243 ASP A CA 1
ATOM 2001 C C . ASP A 1 243 ? -14.897 20.401 -32.318 1.00 33.84 243 ASP A C 1
ATOM 2003 O O . ASP A 1 243 ? -13.644 20.465 -32.435 1.00 33.84 243 ASP A O 1
#

Solvent-accessible surface area (backbone atoms only — not comparable to full-atom values): 15966 Å² total; per-residue (Å²): 133,90,72,86,80,74,81,82,83,52,37,45,56,61,51,49,54,49,42,53,51,23,70,78,66,33,58,65,60,37,21,70,73,71,72,45,61,53,71,57,53,58,52,48,54,79,42,43,72,64,52,51,57,50,66,70,36,85,90,52,68,45,83,78,34,58,68,70,85,86,76,65,86,74,71,92,51,57,73,56,50,52,55,50,48,54,53,52,51,54,36,50,74,71,71,45,88,83,50,72,65,59,51,37,54,50,49,51,56,54,25,51,79,67,74,40,74,91,60,81,68,41,73,70,51,52,54,49,51,32,60,74,71,67,57,74,89,75,77,78,72,77,84,65,81,78,78,61,89,63,46,70,60,54,50,52,55,49,49,55,55,47,49,71,71,42,72,89,50,63,71,93,73,66,79,88,70,79,94,74,87,77,50,83,38,72,47,78,62,80,100,43,77,42,85,37,84,53,71,96,81,79,84,78,70,77,84,70,65,85,68,80,86,92,81,82,90,74,87,84,71,82,73,91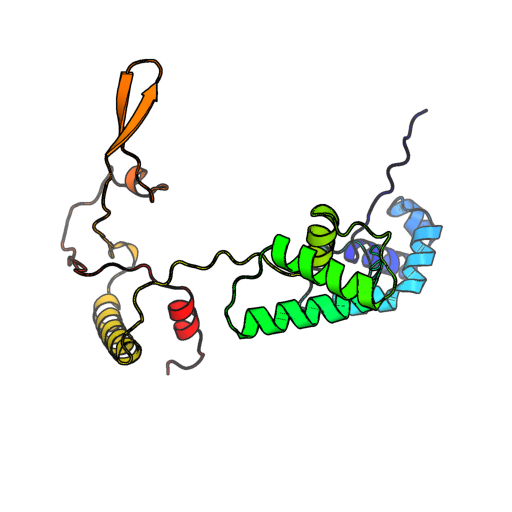,66,93,74,82,88,51,73,69,60,57,51,65,70,64,58,89,79,87,126

Organism: NCBI:txid1348616

pLDDT: mean 73.42, std 21.65, range [28.77, 96.94]

InterPro domains:
  IPR006600 HTH CenpB-type DNA-binding domain [PF03221] (77-136)
  IPR006600 HTH CenpB-type DNA-binding domain [PS51253] (68-139)
  IPR006600 HTH CenpB-type DNA-binding domain [SM00674] (74-139)
  IPR009057 Homedomain-like superfamily [SSF46689] (71-133)
  IPR018586 Brinker DNA-binding domain [PF09607] (6-50)
  IPR050863 Centromere and Transposable Element-Derived Protein [PTHR19303] (7-205)